Protein AF-A0AB36E248-F1 (afdb_monomer_lite)

Secondary structure (DSSP, 8-state):
-HHHHHHHHHHHHHHHHHHHHHHHHHHHHHHHHHHTGGGT--HHHHHHHHHHHHHHHHHHHHHHHHHHHHHHT-HHHHHHHH--STTHHHHHHHHHHHHHHHHHHHHHHHHHHHHHHH---TT--HHHHHHHHHHHTSHHHHHHHHHHHHHHHHHHHHHHHHHHHHHHHHH-HHHHHHHHHHHHHHHHHHHT-

Sequence (193 aa):
MLESELNRKTRKFTGKIFLLTILLGGVWSLIFNFLFLNGELSKEILIEIQRYSLIIMNVFFSFFYIFFIWSKFGFLNFFVKRLHYDNKIKFLFIYIFIVMFFSVLLYYIIYDIDVSYNTVKSGMTSSERMSNLVFSFTFPGIWYLSHSNLLFTWFITDALILAMLIIRYFFDKNYRERYKRELNNLEKEIENT

Foldseek 3Di:
DLVVVLVVVVVVVVVVLLVVLLVVLLVVLVVLCVPPVVPPDDLVVSVVVLVVVLVVLLVVLLVVVVVCCCVPQNLLSVQLSVQVDPCSPVVLVVLVVVLVVLLVVLVVVLVVLVCLSPDDDPPDDPVNSVVSNVCCSHSNNSSVNSSSSSVNSVSVSVSVSNVVLVVCCVPPPVSVVVSVVSNVVSVVVVVVD

Radius of gyration: 20.96 Å; chains: 1; bounding box: 52×35×59 Å

pLDDT: mean 75.77, std 12.35, range [42.59, 92.94]

Organism: NCBI:txid505341

Structure (mmCIF, N/CA/C/O backbone):
data_AF-A0AB36E248-F1
#
_entry.id   AF-A0AB36E248-F1
#
loop_
_atom_site.group_PDB
_atom_site.id
_atom_site.type_symbol
_atom_site.label_atom_id
_atom_site.label_alt_id
_atom_site.label_comp_id
_atom_site.label_asym_id
_atom_site.label_entity_id
_atom_site.label_seq_id
_atom_site.pdbx_PDB_ins_code
_atom_site.Cartn_x
_atom_site.Cartn_y
_atom_site.Cartn_z
_atom_site.occupancy
_atom_site.B_iso_or_equiv
_atom_site.auth_seq_id
_atom_site.auth_comp_id
_atom_site.auth_asym_id
_atom_site.auth_atom_id
_atom_site.pdbx_PDB_model_num
ATOM 1 N N . MET A 1 1 ? 0.835 -4.266 29.194 1.00 52.66 1 MET A N 1
ATOM 2 C CA . MET A 1 1 ? 0.838 -5.627 28.605 1.00 52.66 1 MET A CA 1
ATOM 3 C C . MET A 1 1 ? -0.179 -5.734 27.460 1.00 52.66 1 MET A C 1
ATOM 5 O O . MET A 1 1 ? 0.224 -6.072 26.353 1.00 52.66 1 MET A O 1
ATOM 9 N N . LEU A 1 2 ? -1.428 -5.290 27.661 1.00 51.22 2 LEU A N 1
ATOM 10 C CA . LEU A 1 2 ? -2.477 -5.142 26.628 1.00 51.22 2 LEU A CA 1
ATOM 11 C C . LEU A 1 2 ? -2.016 -4.422 25.346 1.00 51.22 2 LEU A C 1
ATOM 13 O O . LEU A 1 2 ? -2.063 -4.964 24.241 1.00 51.22 2 LEU A O 1
ATOM 17 N N . GLU A 1 3 ? -1.473 -3.217 25.509 1.00 55.81 3 GLU A N 1
ATOM 18 C CA . GLU A 1 3 ? -1.014 -2.383 24.397 1.00 55.81 3 GLU A CA 1
ATOM 19 C C . GLU A 1 3 ? 0.139 -3.041 23.612 1.00 55.81 3 GLU A C 1
ATOM 21 O O . GLU A 1 3 ? 0.224 -2.928 22.390 1.00 55.81 3 GLU A O 1
ATOM 26 N N . SER A 1 4 ? 1.000 -3.814 24.290 1.00 58.91 4 SER A N 1
ATOM 27 C CA . SER A 1 4 ? 2.136 -4.486 23.647 1.00 58.91 4 SER A CA 1
ATOM 28 C C . SER A 1 4 ? 1.725 -5.634 22.724 1.00 58.91 4 SER A C 1
ATOM 30 O O . SER A 1 4 ? 2.372 -5.848 21.696 1.00 58.91 4 SER A O 1
ATOM 32 N N . GLU A 1 5 ? 0.643 -6.354 23.025 1.00 63.69 5 GLU A N 1
ATOM 33 C CA . GLU A 1 5 ? 0.233 -7.500 22.214 1.00 63.69 5 GLU A CA 1
ATOM 34 C C . GLU A 1 5 ? -0.561 -7.092 20.967 1.00 63.69 5 GLU A C 1
ATOM 36 O O . GLU A 1 5 ? -0.319 -7.618 19.872 1.00 63.69 5 GLU A O 1
ATOM 41 N N . LEU A 1 6 ? -1.437 -6.095 21.101 1.00 62.53 6 LEU A N 1
ATOM 42 C CA . LEU A 1 6 ? -2.092 -5.435 19.971 1.00 62.53 6 LEU A CA 1
ATOM 43 C C . LEU A 1 6 ? -1.058 -4.788 19.044 1.00 62.53 6 LEU A C 1
ATOM 45 O O . LEU A 1 6 ? -1.065 -5.060 17.842 1.00 62.53 6 LEU A O 1
ATOM 49 N N . ASN A 1 7 ? -0.087 -4.053 19.597 1.00 64.50 7 ASN A N 1
ATOM 50 C CA . ASN A 1 7 ? 1.013 -3.485 18.814 1.00 64.50 7 ASN A CA 1
ATOM 51 C C . ASN A 1 7 ? 1.836 -4.565 18.099 1.00 64.50 7 ASN A C 1
ATOM 53 O O . ASN A 1 7 ? 2.210 -4.390 16.937 1.00 64.50 7 ASN A O 1
ATOM 57 N N . ARG A 1 8 ? 2.073 -5.719 18.737 1.00 69.25 8 ARG A N 1
ATOM 58 C CA . ARG A 1 8 ? 2.751 -6.867 18.114 1.00 69.25 8 ARG A CA 1
ATOM 59 C C . ARG A 1 8 ? 1.949 -7.444 16.943 1.00 69.25 8 ARG A C 1
ATOM 61 O O . ARG A 1 8 ? 2.536 -7.728 15.897 1.00 69.25 8 ARG A O 1
ATOM 68 N N .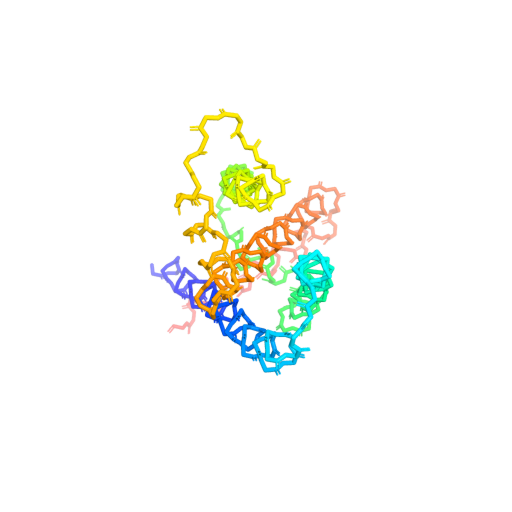 LYS A 1 9 ? 0.630 -7.621 17.086 1.00 67.88 9 LYS A N 1
ATOM 69 C CA . LYS A 1 9 ? -0.251 -8.131 16.015 1.00 67.88 9 LYS A CA 1
ATOM 70 C C . LYS A 1 9 ? -0.337 -7.145 14.843 1.00 67.88 9 LYS A C 1
ATOM 72 O O . LYS A 1 9 ? -0.177 -7.566 13.697 1.00 67.88 9 LYS A O 1
ATOM 77 N N . THR A 1 10 ? -0.479 -5.850 15.124 1.00 66.25 10 THR A N 1
ATOM 78 C CA . THR A 1 10 ? -0.477 -4.786 14.108 1.00 66.25 10 THR A CA 1
ATOM 79 C C . THR A 1 10 ? 0.859 -4.728 13.372 1.00 66.25 10 THR A C 1
ATOM 81 O O . THR A 1 10 ? 0.876 -4.750 12.145 1.00 66.25 10 THR A O 1
ATOM 84 N N . ARG A 1 11 ? 1.991 -4.788 14.087 1.00 68.88 11 ARG A N 1
ATOM 85 C CA . ARG A 1 11 ? 3.330 -4.823 13.475 1.00 68.88 11 ARG A CA 1
ATOM 86 C C . ARG A 1 11 ? 3.521 -6.038 12.564 1.00 68.88 11 ARG A C 1
ATOM 88 O O . ARG A 1 11 ? 4.044 -5.890 11.463 1.00 68.88 11 ARG A O 1
ATOM 95 N N . LYS A 1 12 ? 3.068 -7.229 12.981 1.00 76.44 12 LYS A N 1
ATOM 96 C CA . LYS A 1 12 ? 3.104 -8.440 12.137 1.00 76.44 12 LYS A CA 1
ATOM 97 C C . LYS A 1 12 ? 2.264 -8.280 10.868 1.00 76.44 12 LYS A C 1
ATOM 99 O O . LYS A 1 12 ? 2.693 -8.727 9.810 1.00 76.44 12 LYS A O 1
ATOM 104 N N . PHE A 1 13 ? 1.086 -7.664 10.960 1.00 76.38 13 PHE A N 1
ATOM 105 C CA . PHE A 1 13 ? 0.240 -7.391 9.796 1.00 76.38 13 PHE A CA 1
ATOM 106 C C . PHE A 1 13 ? 0.916 -6.420 8.819 1.00 76.38 13 PHE A C 1
ATOM 108 O O . PHE A 1 13 ? 1.090 -6.758 7.652 1.00 76.38 13 PHE A O 1
ATOM 115 N N . THR A 1 14 ? 1.381 -5.271 9.314 1.00 76.94 14 THR A N 1
ATOM 116 C CA . THR A 1 14 ? 2.126 -4.266 8.540 1.00 76.94 14 THR A CA 1
ATOM 117 C C . THR A 1 14 ? 3.350 -4.882 7.854 1.00 76.94 14 THR A C 1
ATOM 119 O O . THR A 1 14 ? 3.553 -4.681 6.661 1.00 76.94 14 THR A O 1
ATOM 122 N N . GLY A 1 15 ? 4.118 -5.710 8.571 1.00 80.12 15 GLY A N 1
ATOM 123 C CA . GLY A 1 15 ? 5.274 -6.414 8.012 1.00 80.12 15 GLY A CA 1
ATOM 124 C C . GLY A 1 15 ? 4.913 -7.402 6.899 1.00 80.12 15 GLY A C 1
ATOM 125 O O . GLY A 1 15 ? 5.628 -7.485 5.907 1.00 80.12 15 GLY A O 1
ATOM 126 N N . LYS A 1 16 ? 3.784 -8.115 7.010 1.00 86.44 16 LYS A N 1
ATOM 127 C CA . LYS A 1 16 ? 3.308 -9.014 5.943 1.00 86.44 16 LYS A CA 1
ATOM 128 C C . LYS A 1 16 ? 2.934 -8.255 4.672 1.00 86.44 16 LYS A C 1
ATOM 130 O O . LYS A 1 16 ? 3.266 -8.721 3.588 1.00 86.44 16 LYS A O 1
ATOM 135 N N . ILE A 1 17 ? 2.264 -7.108 4.796 1.00 83.31 17 ILE A N 1
ATOM 136 C CA . ILE A 1 17 ? 1.908 -6.286 3.631 1.00 83.31 17 ILE A CA 1
ATOM 137 C C . ILE A 1 17 ? 3.160 -5.677 2.994 1.00 83.31 17 ILE A C 1
ATOM 139 O O . ILE A 1 17 ? 3.297 -5.716 1.777 1.00 83.31 17 ILE A O 1
ATOM 143 N N . PHE A 1 18 ? 4.116 -5.210 3.798 1.00 85.81 18 PHE A N 1
ATOM 144 C CA . PHE A 1 18 ? 5.408 -4.739 3.296 1.00 85.81 18 PHE A CA 1
ATOM 145 C C . PHE A 1 18 ? 6.179 -5.830 2.531 1.00 85.81 18 PHE A C 1
ATOM 147 O O . PHE A 1 18 ? 6.670 -5.601 1.430 1.00 85.81 18 PHE A O 1
ATOM 154 N N . LEU A 1 19 ? 6.239 -7.052 3.067 1.00 89.44 19 LEU A N 1
ATOM 155 C CA . LEU A 1 19 ? 6.843 -8.185 2.356 1.00 89.44 19 LEU A CA 1
ATOM 156 C C . LEU A 1 19 ? 6.092 -8.518 1.060 1.00 89.44 19 LEU A C 1
ATOM 158 O O . LEU A 1 19 ? 6.717 -8.865 0.061 1.00 89.44 19 LEU A O 1
ATOM 162 N N . LEU A 1 20 ? 4.764 -8.386 1.052 1.00 89.56 20 LEU A N 1
ATOM 163 C CA . LEU A 1 20 ? 3.961 -8.599 -0.148 1.00 89.56 20 LEU A CA 1
ATOM 164 C C . LEU A 1 20 ? 4.311 -7.591 -1.252 1.00 89.56 20 LEU A C 1
ATOM 166 O O . LEU A 1 20 ? 4.438 -8.000 -2.403 1.00 89.56 20 LEU A O 1
ATOM 170 N N . THR A 1 21 ? 4.515 -6.307 -0.933 1.00 90.69 21 THR A N 1
ATOM 171 C CA . THR A 1 21 ? 4.912 -5.318 -1.952 1.00 90.69 21 THR A CA 1
ATOM 172 C C . THR A 1 21 ? 6.305 -5.606 -2.512 1.00 90.69 21 THR A C 1
ATOM 174 O O . THR A 1 21 ? 6.518 -5.441 -3.711 1.00 90.69 21 THR A O 1
ATOM 177 N N . ILE A 1 22 ? 7.244 -6.081 -1.683 1.00 89.06 22 ILE A N 1
ATOM 178 C CA . ILE A 1 22 ? 8.572 -6.540 -2.132 1.00 89.06 22 ILE A CA 1
ATOM 179 C C . ILE A 1 22 ? 8.441 -7.698 -3.127 1.00 89.06 22 ILE A C 1
ATOM 181 O O . ILE A 1 22 ? 9.041 -7.660 -4.203 1.00 89.06 22 ILE A O 1
ATOM 185 N N . LEU A 1 23 ? 7.654 -8.719 -2.772 1.00 92.75 23 LEU A N 1
ATOM 186 C CA . LEU A 1 23 ? 7.478 -9.922 -3.585 1.00 92.75 23 LEU A CA 1
ATOM 187 C C . LEU A 1 23 ? 6.784 -9.616 -4.913 1.00 92.75 23 LEU A C 1
ATOM 189 O O . LEU A 1 23 ? 7.261 -10.046 -5.958 1.00 92.75 23 LEU A O 1
ATOM 193 N N . LEU A 1 24 ? 5.694 -8.845 -4.888 1.00 92.12 24 LEU A N 1
ATOM 194 C CA . LEU A 1 24 ? 4.960 -8.469 -6.099 1.00 92.12 24 LEU A CA 1
ATOM 195 C C . LEU A 1 24 ? 5.806 -7.601 -7.034 1.00 92.12 24 LEU A C 1
ATOM 197 O O . LEU A 1 24 ? 5.775 -7.815 -8.244 1.00 92.12 24 LEU A O 1
ATOM 201 N N . GLY A 1 25 ? 6.612 -6.683 -6.489 1.00 89.50 25 GLY A N 1
ATOM 202 C CA . GLY A 1 25 ? 7.596 -5.948 -7.284 1.00 89.50 25 GLY A CA 1
ATOM 203 C C . GLY A 1 25 ? 8.627 -6.877 -7.932 1.00 89.50 25 GLY A C 1
ATOM 204 O O . GLY A 1 25 ? 9.015 -6.666 -9.079 1.00 89.50 25 GLY A O 1
ATOM 205 N N . GLY A 1 26 ? 9.046 -7.936 -7.227 1.00 89.12 26 GLY A N 1
ATOM 206 C CA . GLY A 1 26 ? 9.993 -8.942 -7.731 1.00 89.12 26 GLY A CA 1
ATOM 207 C C . GLY A 1 26 ? 9.415 -9.756 -8.876 1.00 89.12 26 GLY A C 1
ATOM 208 O O . GLY A 1 26 ? 10.031 -9.865 -9.933 1.00 89.12 26 GLY A O 1
ATOM 209 N N . VAL A 1 27 ? 8.202 -10.269 -8.680 1.00 92.94 27 VAL A N 1
ATOM 210 C CA . VAL A 1 27 ? 7.463 -11.019 -9.700 1.00 92.94 27 VAL A CA 1
ATOM 211 C C . VAL A 1 27 ? 7.248 -10.162 -10.943 1.00 92.94 27 VAL A C 1
ATOM 213 O O . VAL A 1 27 ? 7.522 -10.628 -12.046 1.00 92.94 27 VAL A O 1
ATOM 216 N N . TRP A 1 28 ? 6.825 -8.904 -10.785 1.00 92.44 28 TRP A N 1
ATOM 217 C CA . TRP A 1 28 ? 6.659 -8.018 -11.934 1.00 92.44 28 TRP A CA 1
ATOM 218 C C . TRP A 1 28 ? 7.980 -7.754 -12.657 1.00 92.44 28 TRP A C 1
ATOM 220 O O . TRP A 1 28 ? 8.017 -7.827 -13.879 1.00 92.44 28 TRP A O 1
ATOM 230 N N . SER A 1 29 ? 9.077 -7.529 -11.931 1.00 88.94 29 SER A N 1
ATOM 231 C CA . SER A 1 29 ? 10.391 -7.335 -12.551 1.00 88.94 29 SER A CA 1
ATOM 232 C C . SER A 1 29 ? 10.852 -8.553 -13.362 1.00 88.94 29 SER A C 1
ATOM 234 O O . SER A 1 29 ? 11.376 -8.397 -14.465 1.00 88.94 29 SER A O 1
ATOM 236 N N . LEU A 1 30 ? 10.589 -9.776 -12.879 1.00 90.00 30 LEU A N 1
ATOM 237 C CA . LEU A 1 30 ? 10.858 -11.005 -13.637 1.00 90.00 30 LEU A CA 1
ATOM 238 C C . LEU A 1 30 ? 10.024 -11.072 -14.920 1.00 90.00 30 LEU A C 1
ATOM 240 O O . LEU A 1 30 ? 10.571 -11.327 -15.992 1.00 90.00 30 LEU A O 1
ATOM 244 N N . ILE A 1 31 ? 8.714 -10.824 -14.811 1.00 89.69 31 ILE A N 1
ATOM 245 C CA . ILE A 1 31 ? 7.785 -10.841 -15.949 1.00 89.69 31 ILE A CA 1
ATOM 246 C C . ILE A 1 31 ? 8.196 -9.791 -16.980 1.00 89.69 31 ILE A C 1
ATOM 248 O O . ILE A 1 31 ? 8.288 -10.099 -18.166 1.00 89.69 31 ILE A O 1
ATOM 252 N N . PHE A 1 32 ? 8.481 -8.568 -16.532 1.00 87.50 32 PHE A N 1
ATOM 253 C CA . PHE A 1 32 ? 8.842 -7.465 -17.408 1.00 87.50 32 PHE A CA 1
ATOM 254 C C . PHE A 1 32 ? 10.141 -7.751 -18.162 1.00 87.50 32 PHE A C 1
ATOM 256 O O . PHE A 1 32 ? 10.233 -7.528 -19.369 1.00 87.50 32 PHE A O 1
ATOM 263 N N . ASN A 1 33 ? 11.139 -8.286 -17.456 1.00 85.56 33 ASN A N 1
ATOM 264 C CA . ASN A 1 33 ? 12.415 -8.636 -18.059 1.00 85.56 33 ASN A CA 1
ATOM 265 C C . ASN A 1 33 ? 12.263 -9.755 -19.101 1.00 85.56 33 ASN A C 1
ATOM 267 O O . ASN A 1 33 ? 12.742 -9.633 -20.226 1.00 85.56 33 ASN A O 1
ATOM 271 N N . PHE A 1 34 ? 11.521 -10.811 -18.759 1.00 86.44 34 PHE A N 1
ATOM 272 C CA . PHE A 1 34 ? 11.312 -11.944 -19.656 1.00 86.44 34 PHE A CA 1
ATOM 273 C C . PHE A 1 34 ? 10.500 -11.580 -20.907 1.00 86.44 34 PHE A C 1
ATOM 275 O O . PHE A 1 34 ? 10.859 -12.005 -22.001 1.00 86.44 34 PHE A O 1
ATOM 282 N N . LEU A 1 35 ? 9.419 -10.808 -20.753 1.00 86.50 35 LEU A N 1
ATOM 283 C CA . LEU A 1 35 ? 8.479 -10.530 -21.843 1.00 86.50 35 LEU A CA 1
ATOM 284 C C . LEU A 1 35 ? 8.852 -9.319 -22.699 1.00 86.50 35 LEU A C 1
ATOM 286 O O . LEU A 1 35 ? 8.512 -9.306 -23.879 1.00 86.50 35 LEU A O 1
ATOM 290 N N . PHE A 1 36 ? 9.499 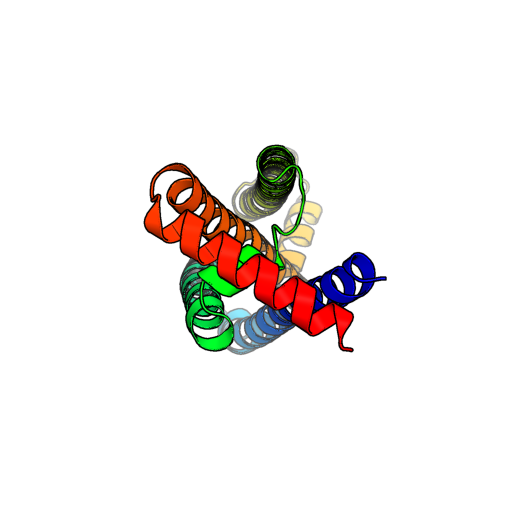-8.300 -22.126 1.00 83.75 36 PHE A N 1
ATOM 291 C CA . PHE A 1 36 ? 9.675 -7.015 -22.810 1.00 83.75 36 PHE A CA 1
ATOM 292 C C . PHE A 1 36 ? 11.140 -6.647 -23.039 1.00 83.75 36 PHE A C 1
ATOM 294 O O . PHE A 1 36 ? 11.486 -6.251 -24.150 1.00 83.75 36 PHE A O 1
ATOM 301 N N . LEU A 1 37 ? 12.018 -6.810 -22.041 1.00 78.25 37 LEU A N 1
ATOM 302 C CA . LEU A 1 37 ? 13.436 -6.448 -22.204 1.00 78.25 37 LEU A CA 1
ATOM 303 C C . LEU A 1 37 ? 14.172 -7.364 -23.187 1.00 78.25 37 LEU A C 1
ATOM 305 O O . LEU A 1 37 ? 14.960 -6.880 -23.994 1.00 78.25 37 LEU A O 1
ATOM 309 N N . ASN A 1 38 ? 13.873 -8.663 -23.174 1.00 78.69 38 ASN A N 1
ATOM 310 C CA . ASN A 1 38 ? 14.468 -9.621 -24.111 1.00 78.69 38 ASN A CA 1
ATOM 311 C C . ASN A 1 38 ? 13.832 -9.594 -25.516 1.00 78.69 38 ASN A C 1
ATOM 313 O O . ASN A 1 38 ? 14.277 -10.325 -26.394 1.00 78.69 38 ASN A O 1
ATOM 317 N N . GLY A 1 39 ? 12.782 -8.792 -25.729 1.00 70.62 39 GLY A N 1
ATOM 318 C CA . GLY A 1 39 ? 11.994 -8.767 -26.966 1.00 70.62 39 GLY A CA 1
ATOM 319 C C . GLY A 1 39 ? 12.433 -7.735 -28.010 1.00 70.62 39 GLY A C 1
ATOM 320 O O . GLY A 1 39 ? 11.658 -7.464 -28.919 1.00 70.62 39 GLY A O 1
ATOM 321 N N . GLU A 1 40 ? 13.612 -7.117 -27.858 1.00 71.44 40 GLU A N 1
ATOM 322 C CA . GLU A 1 40 ? 14.146 -6.060 -28.749 1.00 71.44 40 GLU A CA 1
ATOM 323 C C . GLU A 1 40 ? 13.186 -4.872 -28.987 1.00 71.44 40 GLU A C 1
ATOM 325 O O . GLU A 1 40 ? 13.256 -4.173 -30.000 1.00 71.44 40 GLU A O 1
ATOM 330 N N . LEU A 1 41 ? 12.277 -4.611 -28.043 1.00 79.12 41 LEU A N 1
ATOM 331 C CA . LEU A 1 41 ? 11.338 -3.497 -28.138 1.00 79.12 41 LEU A CA 1
ATOM 332 C C . LEU A 1 41 ? 12.063 -2.152 -28.068 1.00 79.12 41 LEU A C 1
ATOM 334 O O . LEU A 1 41 ? 13.041 -1.974 -27.334 1.00 79.12 41 LEU A O 1
ATOM 338 N N . SER A 1 42 ? 11.532 -1.167 -28.796 1.00 79.06 42 SER A N 1
ATOM 339 C CA . SER A 1 42 ? 12.043 0.194 -28.700 1.00 79.06 42 SER A CA 1
ATOM 340 C C . SER A 1 42 ? 11.822 0.742 -27.290 1.00 79.06 42 SER A C 1
ATOM 342 O O . SER A 1 42 ? 10.850 0.442 -26.592 1.00 79.06 42 SER A O 1
ATOM 344 N N . LYS A 1 43 ? 12.753 1.585 -26.860 1.00 71.12 43 LYS A N 1
ATOM 345 C CA . LYS A 1 43 ? 12.776 2.114 -25.500 1.00 71.12 43 LYS A CA 1
ATOM 346 C C . LYS A 1 43 ? 11.532 2.933 -25.143 1.00 71.12 43 LYS A C 1
ATOM 348 O O . LYS A 1 43 ? 11.076 2.868 -24.009 1.00 71.12 43 LYS A O 1
ATOM 353 N N . GLU A 1 44 ? 10.995 3.6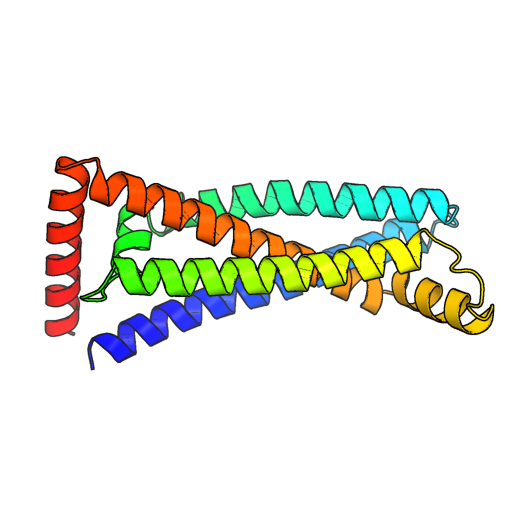98 -26.087 1.00 72.69 44 GLU A N 1
ATOM 354 C CA . GLU A 1 44 ? 9.782 4.502 -25.878 1.00 72.69 44 GLU A CA 1
ATOM 355 C C . GLU A 1 44 ? 8.590 3.604 -25.528 1.00 72.69 44 GLU A C 1
ATOM 357 O O . GLU A 1 44 ? 7.886 3.857 -24.552 1.00 72.69 44 GLU A O 1
ATOM 362 N N . ILE A 1 45 ? 8.457 2.478 -26.232 1.00 78.88 45 ILE A N 1
ATOM 363 C CA . ILE A 1 45 ? 7.420 1.477 -25.975 1.00 78.88 45 ILE A CA 1
ATOM 364 C C . ILE A 1 45 ? 7.621 0.829 -24.596 1.00 78.88 45 ILE A C 1
ATOM 366 O O . ILE A 1 45 ? 6.661 0.652 -23.849 1.00 78.88 45 ILE A O 1
ATOM 370 N N . LEU A 1 46 ? 8.864 0.517 -24.208 1.00 80.06 46 LEU A N 1
ATOM 371 C CA . LEU A 1 46 ? 9.163 -0.043 -22.882 1.00 80.06 46 LEU A CA 1
ATOM 372 C C . LEU A 1 46 ? 8.783 0.908 -21.737 1.00 80.06 46 LEU A C 1
ATOM 374 O O . LEU A 1 46 ? 8.271 0.452 -20.712 1.00 80.06 46 LEU A O 1
ATOM 378 N N . ILE A 1 47 ? 9.005 2.216 -21.907 1.00 75.94 47 ILE A N 1
ATOM 379 C CA . ILE A 1 47 ? 8.598 3.236 -20.928 1.00 75.94 47 ILE A CA 1
ATOM 380 C C . ILE A 1 47 ? 7.075 3.244 -20.780 1.00 75.94 47 ILE A C 1
ATOM 382 O O . ILE A 1 47 ? 6.569 3.212 -19.658 1.00 75.94 47 ILE A O 1
ATOM 386 N N . GLU A 1 48 ? 6.337 3.250 -21.891 1.00 78.19 48 GLU A N 1
ATOM 387 C CA . GLU A 1 48 ? 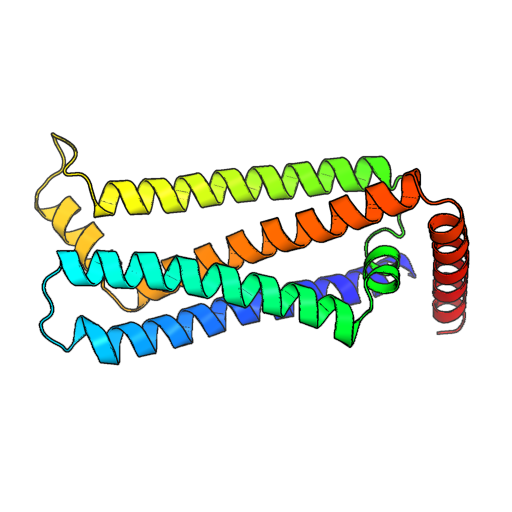4.873 3.248 -21.857 1.00 78.19 48 GLU A CA 1
ATOM 388 C C . GLU A 1 48 ? 4.317 1.983 -21.202 1.00 78.19 48 GLU A C 1
ATOM 390 O O . GLU A 1 48 ? 3.482 2.079 -20.301 1.00 78.19 48 GLU A O 1
ATOM 395 N N . ILE A 1 49 ? 4.824 0.804 -21.580 1.00 84.06 49 ILE A N 1
ATOM 396 C CA . ILE A 1 49 ? 4.417 -0.470 -20.974 1.00 84.06 49 ILE A CA 1
ATOM 397 C C . ILE A 1 49 ? 4.664 -0.440 -19.465 1.00 84.06 49 ILE A C 1
ATOM 399 O O . ILE A 1 49 ? 3.772 -0.809 -18.700 1.00 84.06 49 ILE A O 1
ATOM 403 N N . GLN A 1 50 ? 5.837 0.026 -19.021 1.00 82.12 50 GLN A N 1
ATOM 404 C CA . GLN A 1 50 ? 6.153 0.115 -17.594 1.00 82.12 50 GLN A CA 1
ATOM 405 C C . GLN A 1 50 ? 5.255 1.128 -16.873 1.00 82.12 50 GLN A C 1
ATOM 407 O O . GLN A 1 50 ? 4.822 0.888 -15.751 1.00 82.12 50 GLN A O 1
ATOM 412 N N . ARG A 1 51 ? 4.920 2.256 -17.501 1.00 80.50 51 ARG A N 1
ATOM 413 C CA . ARG A 1 51 ? 4.032 3.256 -16.900 1.00 80.50 51 ARG A CA 1
ATOM 414 C C . ARG A 1 51 ? 2.609 2.725 -16.741 1.00 80.50 51 ARG A C 1
ATOM 416 O O . ARG A 1 51 ? 2.025 2.834 -15.662 1.00 80.50 51 ARG A O 1
ATOM 423 N N . TYR A 1 52 ? 2.044 2.141 -17.794 1.00 82.06 52 TYR A N 1
ATOM 424 C CA . TYR A 1 52 ? 0.686 1.606 -17.751 1.00 82.06 52 TYR A CA 1
ATOM 425 C C . TYR A 1 52 ? 0.577 0.383 -16.842 1.00 82.06 52 TYR A C 1
ATOM 427 O O . TYR A 1 52 ? -0.405 0.264 -16.107 1.00 82.06 52 TYR A O 1
ATOM 435 N N . SER A 1 53 ? 1.591 -0.485 -16.814 1.00 85.75 53 SER A N 1
ATOM 436 C CA . SER A 1 53 ? 1.610 -1.627 -15.900 1.00 85.75 53 SER A CA 1
ATOM 437 C C . SER A 1 53 ? 1.605 -1.188 -14.438 1.00 85.75 53 SER A C 1
ATOM 439 O O . SER A 1 53 ? 0.825 -1.718 -13.651 1.00 85.75 53 SER A O 1
ATOM 441 N N . LEU A 1 54 ? 2.385 -0.165 -14.083 1.00 85.19 54 LEU A N 1
ATOM 442 C CA . LEU A 1 54 ? 2.416 0.405 -12.738 1.00 85.19 54 LEU A CA 1
ATOM 443 C C . LEU A 1 54 ? 1.056 0.985 -12.323 1.00 85.19 54 LEU A C 1
ATOM 445 O O . LEU A 1 54 ? 0.625 0.775 -11.187 1.00 85.19 54 LEU A O 1
ATOM 449 N N . ILE A 1 55 ? 0.348 1.661 -13.234 1.00 82.44 55 ILE A N 1
ATOM 450 C CA . ILE A 1 55 ? -1.018 2.154 -12.986 1.00 82.44 55 ILE A CA 1
ATOM 451 C C . ILE A 1 55 ? -1.970 0.981 -12.729 1.00 82.44 55 ILE A C 1
ATOM 453 O O . ILE A 1 55 ? -2.702 0.976 -11.739 1.00 82.44 55 ILE A O 1
ATOM 457 N N . ILE A 1 56 ? -1.944 -0.030 -13.597 1.00 86.69 56 ILE A N 1
ATOM 458 C CA . ILE A 1 56 ? -2.805 -1.211 -13.492 1.00 86.69 56 ILE A CA 1
ATOM 459 C C . ILE A 1 56 ? -2.534 -1.968 -12.183 1.00 86.69 56 ILE A C 1
ATOM 461 O O . ILE A 1 56 ? -3.471 -2.314 -11.459 1.00 86.69 56 ILE A O 1
ATOM 465 N N . MET A 1 57 ? -1.260 -2.167 -11.834 1.00 89.00 57 MET A N 1
ATOM 466 C CA . MET A 1 57 ? -0.843 -2.778 -10.572 1.00 89.00 57 MET A CA 1
ATOM 467 C C . MET A 1 57 ? -1.365 -1.996 -9.370 1.00 89.00 57 MET A C 1
ATOM 469 O O . MET A 1 57 ? -1.869 -2.613 -8.435 1.00 89.00 57 MET A O 1
ATOM 473 N N . ASN A 1 58 ? -1.311 -0.663 -9.399 1.00 88.94 58 ASN A N 1
ATOM 474 C CA . ASN A 1 58 ? -1.840 0.161 -8.314 1.00 88.94 58 ASN A CA 1
ATOM 475 C C . ASN A 1 58 ? -3.344 -0.036 -8.135 1.00 88.94 58 ASN A C 1
ATOM 477 O O . ASN A 1 58 ? -3.813 -0.252 -7.016 1.00 88.94 58 ASN A O 1
ATOM 481 N N . VAL A 1 59 ? -4.106 -0.004 -9.229 1.00 88.12 59 VAL A N 1
ATOM 482 C CA . VAL A 1 59 ? -5.562 -0.181 -9.186 1.00 88.12 59 VAL A CA 1
ATOM 483 C C . VAL A 1 59 ? -5.912 -1.560 -8.625 1.00 88.12 59 VAL A C 1
ATOM 485 O O . VAL A 1 59 ? -6.668 -1.658 -7.656 1.00 88.12 59 VAL A O 1
ATOM 488 N N . PHE A 1 60 ? -5.313 -2.627 -9.162 1.00 91.62 60 PHE A N 1
ATOM 489 C CA . PHE A 1 60 ? -5.565 -3.982 -8.673 1.00 91.62 60 PHE A CA 1
ATOM 490 C C . PHE A 1 60 ? -5.120 -4.181 -7.227 1.00 91.62 60 PHE A C 1
ATOM 492 O O . PHE A 1 60 ? -5.852 -4.789 -6.446 1.00 91.62 60 PHE A O 1
ATOM 499 N N . PHE A 1 61 ? -3.963 -3.643 -6.842 1.00 92.00 61 PHE A N 1
ATOM 500 C CA . PHE A 1 61 ? -3.470 -3.746 -5.474 1.00 92.00 61 PHE A CA 1
ATOM 501 C C . PHE A 1 61 ? -4.377 -3.003 -4.486 1.00 92.00 61 PHE A C 1
ATOM 503 O O . PHE A 1 61 ? -4.651 -3.520 -3.404 1.00 92.00 61 PHE A O 1
ATOM 510 N N . SER A 1 62 ? -4.915 -1.844 -4.876 1.00 90.81 62 SER A N 1
ATOM 511 C CA . SER A 1 62 ? -5.886 -1.087 -4.075 1.00 90.81 62 SER A CA 1
ATOM 512 C C . SER A 1 62 ? -7.150 -1.909 -3.826 1.00 90.81 62 SER A C 1
ATOM 514 O O . SER A 1 62 ? -7.554 -2.096 -2.677 1.00 90.81 62 SER A O 1
ATOM 516 N N . PHE A 1 63 ? -7.743 -2.475 -4.885 1.00 91.00 63 PHE A N 1
ATOM 517 C CA . PHE A 1 63 ? -8.921 -3.337 -4.759 1.00 91.00 63 PHE A CA 1
ATOM 518 C C . PHE A 1 63 ? -8.637 -4.586 -3.929 1.00 91.00 63 PHE A C 1
ATOM 520 O O . PHE A 1 63 ? -9.423 -4.921 -3.042 1.00 91.00 63 PHE A O 1
ATOM 527 N N . PHE A 1 64 ? -7.503 -5.246 -4.171 1.00 91.12 64 PHE A N 1
ATOM 528 C CA . PHE A 1 64 ? -7.075 -6.407 -3.400 1.00 91.12 64 PHE A CA 1
ATOM 529 C C . PHE A 1 64 ? -6.946 -6.069 -1.914 1.00 91.12 64 PHE A C 1
ATOM 531 O O . PHE A 1 64 ? -7.467 -6.799 -1.075 1.00 91.12 64 PHE A O 1
ATOM 538 N N . TYR A 1 65 ? -6.301 -4.952 -1.576 1.00 89.56 65 TYR A N 1
ATOM 539 C CA . TYR A 1 65 ? -6.101 -4.541 -0.190 1.00 89.56 65 TYR A CA 1
ATOM 540 C C . TYR A 1 65 ? -7.424 -4.206 0.509 1.00 89.56 65 TYR A C 1
ATOM 542 O O . TYR A 1 65 ? -7.673 -4.680 1.621 1.00 89.56 65 TYR A O 1
ATOM 550 N N . ILE A 1 66 ? -8.312 -3.463 -0.162 1.00 88.94 66 ILE A N 1
ATOM 551 C CA . ILE A 1 66 ? -9.659 -3.150 0.338 1.00 88.94 66 ILE A CA 1
ATOM 552 C C . ILE A 1 66 ? -10.450 -4.441 0.577 1.00 88.94 66 ILE A C 1
ATOM 554 O O . ILE A 1 66 ? -11.005 -4.638 1.662 1.00 88.94 66 ILE A O 1
ATOM 558 N N . PHE A 1 67 ? -10.477 -5.340 -0.410 1.00 89.75 67 PHE A N 1
ATOM 559 C CA . PHE A 1 67 ? -11.185 -6.614 -0.314 1.00 89.75 67 PHE A CA 1
ATOM 560 C C . PHE A 1 67 ? -10.607 -7.501 0.790 1.00 89.75 67 PHE A C 1
ATOM 562 O O . PHE A 1 67 ? -11.356 -8.102 1.558 1.00 89.75 67 PHE A O 1
ATOM 569 N N . PHE A 1 68 ? -9.282 -7.546 0.923 1.00 86.25 68 PHE A N 1
ATOM 570 C CA . PHE A 1 68 ? -8.608 -8.297 1.973 1.00 86.25 68 PHE A CA 1
ATOM 571 C C . PHE A 1 68 ? -9.008 -7.796 3.363 1.00 86.25 68 PHE A C 1
ATOM 573 O O . PHE A 1 68 ? -9.368 -8.602 4.224 1.00 86.25 68 PHE A O 1
ATOM 580 N N . ILE A 1 69 ? -8.999 -6.475 3.582 1.00 84.81 69 ILE A N 1
ATOM 581 C CA . ILE A 1 69 ? -9.450 -5.878 4.845 1.00 84.81 69 ILE A CA 1
ATOM 582 C C . ILE A 1 69 ? -10.906 -6.243 5.116 1.00 84.81 69 ILE A C 1
ATOM 584 O O . ILE A 1 69 ? -11.236 -6.688 6.219 1.00 84.81 69 ILE A O 1
ATOM 588 N N . TRP A 1 70 ? -11.769 -6.087 4.113 1.00 85.31 70 TRP A N 1
ATOM 589 C CA . TRP A 1 70 ? -13.188 -6.377 4.247 1.00 85.31 70 TRP A CA 1
ATOM 590 C C . TRP A 1 70 ? -13.454 -7.849 4.584 1.00 85.31 70 TRP A C 1
ATOM 592 O O . TRP A 1 70 ? -14.165 -8.127 5.545 1.00 85.31 70 TRP A O 1
ATOM 602 N N . SER A 1 71 ? -12.839 -8.777 3.848 1.00 82.69 71 SER A N 1
ATOM 603 C CA . SER A 1 71 ? -13.060 -10.220 3.975 1.00 82.69 71 SER A CA 1
ATOM 604 C C . SER A 1 71 ? -12.430 -10.821 5.235 1.00 82.69 71 SER A C 1
ATOM 606 O O . SER A 1 71 ? -13.051 -11.653 5.892 1.00 82.69 71 SER A O 1
ATOM 608 N N . LYS A 1 72 ? -11.196 -10.431 5.588 1.00 79.69 72 LYS A N 1
ATOM 609 C CA . LYS A 1 72 ? -10.459 -11.063 6.699 1.00 79.69 72 LYS A CA 1
ATOM 610 C C . LYS A 1 72 ? -10.709 -10.427 8.051 1.00 79.69 72 LYS A C 1
ATOM 612 O O . LYS A 1 72 ? -10.670 -11.128 9.058 1.00 79.69 72 LYS A O 1
ATOM 617 N N . PHE A 1 73 ? -10.906 -9.115 8.087 1.00 75.38 73 PHE A N 1
ATOM 618 C CA . PHE A 1 73 ? -11.073 -8.396 9.344 1.00 75.38 73 PHE A CA 1
ATOM 619 C C . PHE A 1 73 ? -12.476 -7.829 9.486 1.00 75.38 73 PHE A C 1
ATOM 621 O O . PHE A 1 73 ? -13.005 -7.830 10.590 1.00 75.38 73 PHE A O 1
ATOM 628 N N . GLY A 1 74 ? -13.082 -7.366 8.393 1.00 79.50 74 GLY A N 1
ATOM 629 C CA . GLY A 1 74 ? -14.228 -6.470 8.447 1.00 79.50 74 GLY A CA 1
ATOM 630 C C . GLY A 1 74 ? -13.776 -5.063 8.845 1.00 79.50 74 GLY A C 1
ATOM 631 O O . GLY A 1 74 ? -12.963 -4.880 9.753 1.00 79.50 74 GLY A O 1
ATOM 632 N N . PHE A 1 75 ? -14.301 -4.039 8.170 1.00 81.88 75 PHE A N 1
ATOM 633 C CA . PHE A 1 75 ? -13.821 -2.665 8.348 1.00 81.88 75 PHE A CA 1
ATOM 634 C C . PHE A 1 75 ? -13.935 -2.149 9.791 1.00 81.88 75 PHE A C 1
ATOM 636 O O . PHE A 1 75 ? -13.042 -1.444 10.251 1.00 81.88 75 PHE A O 1
ATOM 643 N N . LEU A 1 76 ? -14.990 -2.529 10.523 1.00 78.06 76 LEU A N 1
ATOM 644 C CA . LEU A 1 76 ? -15.175 -2.123 11.920 1.00 78.06 76 LEU A CA 1
ATOM 645 C C . LEU A 1 76 ? -14.106 -2.731 12.836 1.00 78.06 76 LEU A C 1
ATOM 647 O O . LEU A 1 76 ? -13.467 -2.009 13.588 1.00 78.06 76 LEU A O 1
ATOM 651 N N . ASN A 1 77 ? -13.851 -4.033 12.741 1.00 75.25 77 ASN A N 1
ATOM 652 C CA . ASN A 1 77 ? -12.826 -4.687 13.559 1.00 75.25 77 ASN A CA 1
ATOM 653 C C . ASN A 1 77 ? -11.416 -4.238 13.177 1.00 75.25 77 ASN A C 1
ATOM 655 O O . ASN A 1 77 ? -10.561 -4.080 14.047 1.00 75.25 77 ASN A O 1
ATOM 659 N N . PHE A 1 78 ? -11.175 -3.993 11.887 1.00 76.94 78 PHE A N 1
ATOM 660 C CA . PHE A 1 78 ? -9.945 -3.363 11.417 1.00 76.94 78 PHE A CA 1
ATOM 661 C C . PHE A 1 78 ? -9.744 -1.982 12.058 1.00 76.94 78 PHE A C 1
ATOM 663 O O . PHE A 1 78 ? -8.654 -1.672 12.538 1.00 76.94 78 PHE A O 1
ATOM 670 N N . PHE A 1 79 ? -10.812 -1.186 12.129 1.00 77.00 79 PHE A N 1
ATOM 671 C CA . PHE A 1 79 ? -10.816 0.128 12.761 1.00 77.00 79 PHE A CA 1
ATOM 672 C C . PHE A 1 79 ? -10.541 0.060 14.268 1.00 77.00 79 PHE A C 1
ATOM 674 O O . PHE A 1 79 ? -9.641 0.740 14.759 1.00 77.00 79 PHE A O 1
ATOM 681 N N . VAL A 1 80 ? -11.275 -0.787 14.998 1.00 74.81 80 VAL A N 1
ATOM 682 C CA . VAL A 1 80 ? -11.152 -0.943 16.459 1.00 74.81 80 VAL A CA 1
ATOM 683 C C . VAL A 1 80 ? -9.741 -1.390 16.841 1.00 74.81 80 VAL A C 1
ATOM 685 O O . VAL A 1 80 ? -9.121 -0.776 17.704 1.00 74.81 80 VAL A O 1
ATOM 688 N N . LYS A 1 81 ? -9.180 -2.383 16.137 1.00 73.31 81 LYS A N 1
ATOM 689 C CA . LYS A 1 81 ? -7.831 -2.907 16.415 1.00 73.31 81 LYS A CA 1
ATOM 690 C C . LYS A 1 81 ? -6.706 -1.908 16.135 1.00 73.31 81 LYS A C 1
ATOM 692 O O . LYS A 1 81 ? -5.631 -2.043 16.710 1.00 73.31 81 LYS A O 1
ATOM 697 N N . ARG A 1 82 ? -6.922 -0.926 15.253 1.00 72.44 82 ARG A N 1
ATOM 698 C CA . ARG A 1 82 ? -5.915 0.095 14.917 1.00 72.44 82 ARG A CA 1
ATOM 699 C C . ARG A 1 82 ? -6.029 1.383 15.726 1.00 72.44 82 ARG A C 1
ATOM 701 O O . ARG A 1 82 ? -5.023 2.058 15.906 1.00 72.44 82 ARG A O 1
ATOM 708 N N . LEU A 1 83 ? -7.221 1.734 16.202 1.00 70.12 83 LEU A N 1
ATOM 709 C CA . LEU A 1 83 ? -7.501 3.005 16.878 1.00 70.12 83 LEU A CA 1
ATOM 710 C C . LEU A 1 83 ? -7.993 2.804 18.316 1.00 70.12 83 LEU A C 1
ATOM 712 O O . LEU A 1 83 ? -8.940 3.455 18.743 1.00 70.12 83 LEU A O 1
ATOM 716 N N . HIS A 1 84 ? -7.334 1.928 19.077 1.00 65.44 84 HIS A N 1
ATOM 717 C CA . HIS A 1 84 ? -7.636 1.685 20.498 1.00 65.44 84 HIS A CA 1
ATOM 718 C C . HIS A 1 84 ? -7.272 2.880 21.413 1.00 65.44 84 HIS A C 1
ATOM 720 O O . HIS A 1 84 ? -7.640 2.918 22.580 1.00 65.44 84 HIS A O 1
ATOM 726 N N . TYR A 1 85 ? -6.558 3.889 20.914 1.00 60.41 85 TYR A N 1
ATOM 727 C CA . TYR A 1 85 ? -6.047 4.978 21.748 1.00 60.41 85 TYR A CA 1
ATOM 728 C C . TYR A 1 85 ? -7.146 5.880 22.337 1.00 60.41 85 TYR A C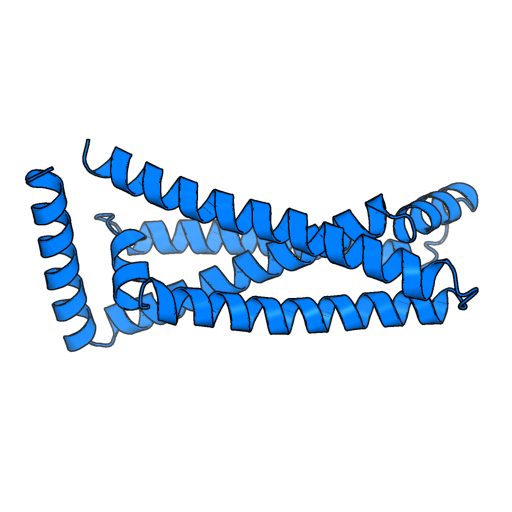 1
ATOM 730 O O . TYR A 1 85 ? -8.174 6.159 21.704 1.00 60.41 85 TYR A O 1
ATOM 738 N N . ASP A 1 86 ? -6.881 6.423 23.527 1.00 53.75 86 ASP A N 1
ATOM 739 C CA . ASP A 1 86 ? -7.746 7.404 24.195 1.00 53.75 86 ASP A CA 1
ATOM 740 C C . ASP A 1 86 ? -7.938 8.666 23.345 1.00 53.75 86 ASP A C 1
ATOM 742 O O . ASP A 1 86 ? -9.038 9.213 23.255 1.00 53.75 86 ASP A O 1
ATOM 746 N N . ASN A 1 87 ? -6.893 9.085 22.622 1.00 60.84 87 ASN A N 1
ATOM 747 C CA . ASN A 1 87 ? -6.901 10.292 21.799 1.00 60.84 87 ASN A CA 1
ATOM 748 C C . ASN A 1 87 ? -6.967 9.987 20.290 1.00 60.84 87 ASN A C 1
ATOM 750 O O . ASN A 1 87 ? -6.059 10.306 19.518 1.00 60.84 87 ASN A O 1
ATOM 754 N N . LYS A 1 88 ? -8.077 9.360 19.875 1.00 67.56 88 LYS A N 1
ATOM 755 C CA . LYS A 1 88 ? -8.351 8.874 18.502 1.00 67.56 88 LYS A CA 1
ATOM 756 C C . LYS A 1 88 ? -8.139 9.939 17.417 1.00 67.56 88 LYS A C 1
ATOM 758 O O . LYS A 1 88 ? -7.657 9.628 16.333 1.00 67.56 88 LYS A O 1
ATOM 763 N N . ILE A 1 89 ? -8.459 11.198 17.728 1.00 63.34 89 ILE A N 1
ATOM 764 C CA . ILE A 1 89 ? -8.299 12.343 16.818 1.00 63.34 89 ILE A CA 1
ATOM 765 C C . ILE A 1 89 ? -6.817 12.667 16.608 1.00 63.34 89 ILE A C 1
ATOM 767 O O . ILE A 1 89 ? -6.376 12.779 15.468 1.00 63.34 89 ILE A O 1
ATOM 771 N N . LYS A 1 90 ? -6.024 12.769 17.684 1.00 67.19 90 LYS A N 1
ATOM 772 C CA . LYS A 1 90 ? -4.584 13.059 17.576 1.00 67.19 90 LYS A CA 1
ATOM 773 C C . LYS A 1 90 ? -3.844 11.964 16.814 1.00 67.19 90 LYS A C 1
ATOM 775 O O . LYS A 1 90 ? -3.035 12.280 15.949 1.00 67.19 90 LYS A O 1
ATOM 780 N N . PHE A 1 91 ? -4.155 10.695 17.092 1.00 68.00 91 PHE A N 1
ATOM 781 C CA . PHE A 1 91 ? -3.563 9.576 16.356 1.00 68.00 91 PHE A CA 1
ATOM 782 C C . PHE A 1 91 ? -3.895 9.650 14.867 1.00 68.00 91 PHE A C 1
ATOM 784 O O . PHE A 1 91 ? -3.004 9.470 14.045 1.00 68.00 91 PHE A O 1
ATOM 791 N N . LEU A 1 92 ? -5.148 9.959 14.510 1.00 68.06 92 LEU A N 1
ATOM 792 C CA . LEU A 1 92 ? -5.508 10.137 13.109 1.00 68.06 92 LEU A CA 1
ATOM 793 C C . LEU A 1 92 ? -4.692 11.246 12.451 1.00 68.06 92 LEU A C 1
ATOM 795 O O . LEU A 1 92 ? -4.163 11.025 11.369 1.00 68.06 92 LEU A O 1
ATOM 799 N N . PHE A 1 93 ? -4.598 12.423 13.073 1.00 68.44 93 PHE A N 1
ATOM 800 C CA . PHE A 1 93 ? -3.850 13.538 12.493 1.00 68.44 93 PHE A CA 1
ATOM 801 C C . PHE A 1 93 ? -2.377 13.185 12.293 1.00 68.44 93 PHE A C 1
ATOM 803 O O . PHE A 1 93 ? -1.840 13.444 11.222 1.00 68.44 93 PHE A O 1
ATOM 810 N N . ILE A 1 94 ? -1.746 12.534 13.275 1.00 72.88 94 ILE A N 1
ATOM 811 C CA . ILE A 1 94 ? -0.359 12.064 13.163 1.00 72.88 94 ILE A CA 1
ATOM 812 C C . ILE A 1 94 ? -0.235 11.024 12.046 1.00 72.88 94 ILE A C 1
ATOM 814 O O . ILE A 1 94 ? 0.665 11.117 11.219 1.00 72.88 94 ILE A O 1
ATOM 818 N N . TYR A 1 95 ? -1.147 10.055 11.986 1.00 69.88 95 TYR A N 1
ATOM 819 C CA . TYR A 1 95 ? -1.126 9.008 10.972 1.00 69.88 95 TYR A CA 1
ATOM 820 C C . TYR A 1 95 ? -1.348 9.569 9.560 1.00 69.88 95 TYR A C 1
ATOM 822 O O . TYR A 1 95 ? -0.576 9.248 8.662 1.00 69.88 95 TYR A O 1
ATOM 830 N N . ILE A 1 96 ? -2.338 10.448 9.359 1.00 72.00 96 ILE A N 1
ATOM 831 C CA . ILE A 1 96 ? -2.568 11.134 8.078 1.00 72.00 96 ILE A CA 1
ATOM 832 C C . ILE A 1 96 ? -1.348 11.966 7.712 1.00 72.00 96 ILE A C 1
ATOM 834 O O . ILE A 1 96 ? -0.912 11.903 6.572 1.00 72.00 96 ILE A O 1
ATOM 838 N N . PHE A 1 97 ? -0.772 12.710 8.658 1.00 74.81 97 PHE A N 1
ATOM 839 C CA . PHE A 1 97 ? 0.417 13.518 8.404 1.00 74.81 97 PHE A CA 1
ATOM 840 C C . PHE A 1 97 ? 1.601 12.655 7.959 1.00 74.81 97 PHE A C 1
ATOM 842 O O . PHE A 1 97 ? 2.242 12.967 6.962 1.00 74.81 97 PHE A O 1
ATOM 849 N N . ILE A 1 98 ? 1.847 11.535 8.643 1.00 74.25 98 ILE A N 1
ATOM 850 C CA . ILE A 1 98 ? 2.886 10.568 8.282 1.00 74.25 98 ILE A CA 1
ATOM 851 C C . ILE A 1 98 ? 2.609 9.978 6.897 1.00 74.25 98 ILE A C 1
ATOM 853 O O . ILE A 1 98 ? 3.501 9.971 6.052 1.00 74.25 98 ILE A O 1
ATOM 857 N N . VAL A 1 99 ? 1.382 9.521 6.633 1.00 74.00 99 VAL A N 1
ATOM 858 C CA . VAL A 1 99 ? 1.015 8.957 5.329 1.00 74.00 99 VAL A CA 1
ATOM 859 C C . VAL A 1 99 ? 1.147 9.996 4.224 1.00 74.00 99 VAL A C 1
ATOM 861 O O . VAL A 1 99 ? 1.710 9.682 3.182 1.00 74.00 99 VAL A O 1
ATOM 864 N N . MET A 1 100 ? 0.688 11.229 4.433 1.00 74.06 100 MET A N 1
ATOM 865 C CA . MET A 1 100 ? 0.833 12.315 3.467 1.00 74.06 100 MET A CA 1
ATOM 866 C C . MET A 1 100 ? 2.300 12.656 3.234 1.00 74.06 100 MET A C 1
ATOM 868 O O . MET A 1 100 ? 2.702 12.781 2.085 1.00 74.06 100 MET A O 1
ATOM 872 N N . PHE A 1 101 ? 3.110 12.749 4.288 1.00 76.00 101 PHE A N 1
ATOM 873 C CA . PHE A 1 101 ? 4.543 13.005 4.174 1.00 76.00 101 PHE A CA 1
ATOM 874 C C . PHE A 1 101 ? 5.242 11.910 3.364 1.00 76.00 101 PHE A C 1
ATOM 876 O O . PHE A 1 101 ? 5.935 12.217 2.398 1.00 76.00 101 PHE A O 1
ATOM 883 N N . PHE A 1 102 ? 5.009 10.635 3.691 1.00 74.19 102 PHE A N 1
ATOM 884 C CA . PHE A 1 102 ? 5.571 9.516 2.933 1.00 74.19 102 PHE A CA 1
ATOM 885 C C . PHE A 1 102 ? 5.018 9.439 1.511 1.00 74.19 102 PHE A C 1
ATOM 887 O O . PHE A 1 102 ? 5.763 9.102 0.600 1.00 74.19 102 PHE A O 1
ATOM 894 N N . SER A 1 103 ? 3.751 9.792 1.298 1.00 72.12 103 SER A N 1
ATOM 895 C CA . SER A 1 103 ? 3.149 9.850 -0.036 1.00 72.12 103 SER A CA 1
ATOM 896 C C . SER A 1 103 ? 3.794 10.947 -0.877 1.00 72.12 103 SER A C 1
ATOM 898 O O . SER A 1 103 ? 4.159 10.702 -2.017 1.00 72.12 103 SER A O 1
ATOM 900 N N . VAL A 1 104 ? 4.003 12.137 -0.316 1.00 73.44 104 VAL A N 1
ATOM 901 C CA . VAL A 1 104 ? 4.691 13.243 -0.991 1.00 73.44 104 VAL A CA 1
ATOM 902 C C . VAL A 1 104 ? 6.149 12.878 -1.268 1.00 73.44 104 VAL A C 1
ATOM 904 O O . VAL A 1 104 ? 6.616 13.084 -2.381 1.00 73.44 104 VAL A O 1
ATOM 907 N N . LEU A 1 105 ? 6.853 12.278 -0.304 1.00 72.19 105 LEU A N 1
ATOM 908 C CA . LEU A 1 105 ? 8.226 11.801 -0.482 1.00 72.19 105 LEU A CA 1
ATOM 909 C C . LEU A 1 105 ? 8.317 10.757 -1.606 1.00 72.19 105 LEU A C 1
ATOM 911 O O . LEU A 1 105 ? 9.154 10.879 -2.494 1.00 72.19 105 LEU A O 1
ATOM 915 N N . LEU A 1 106 ? 7.434 9.755 -1.595 1.00 68.44 106 LEU A N 1
ATOM 916 C CA . LEU A 1 106 ? 7.363 8.723 -2.630 1.00 68.44 106 LEU A CA 1
ATOM 917 C C . LEU A 1 106 ? 6.955 9.308 -3.981 1.00 68.44 106 LEU A C 1
ATOM 919 O O . LEU A 1 106 ? 7.515 8.906 -4.991 1.00 68.44 106 LEU A O 1
ATOM 923 N N . TYR A 1 107 ? 6.043 10.280 -4.010 1.00 69.69 107 TYR A N 1
ATOM 924 C CA . TYR A 1 107 ? 5.695 11.007 -5.225 1.00 69.69 107 TYR A CA 1
ATOM 925 C C . TYR A 1 107 ? 6.901 11.763 -5.776 1.00 69.69 107 TYR A C 1
ATOM 927 O O . TYR A 1 107 ? 7.158 11.657 -6.964 1.00 69.69 107 TYR A O 1
ATOM 935 N N . TYR A 1 108 ? 7.677 12.465 -4.942 1.00 67.56 108 TYR A N 1
ATOM 936 C CA . TYR A 1 108 ? 8.910 13.120 -5.385 1.00 67.56 108 TYR A CA 1
ATOM 937 C C . TYR A 1 108 ? 9.926 12.115 -5.921 1.00 67.56 108 TYR A C 1
ATOM 939 O O . TYR A 1 108 ? 10.535 12.385 -6.946 1.00 67.56 108 TYR A O 1
ATOM 947 N N . ILE A 1 109 ? 10.071 10.948 -5.289 1.00 65.31 109 ILE A N 1
ATOM 948 C CA . ILE A 1 109 ? 10.947 9.876 -5.782 1.00 65.31 109 ILE A CA 1
ATOM 949 C C . ILE A 1 109 ? 10.448 9.359 -7.136 1.00 65.31 109 ILE A C 1
ATOM 951 O O . ILE A 1 109 ? 11.223 9.283 -8.079 1.00 65.31 109 ILE A O 1
ATOM 955 N N . ILE A 1 110 ? 9.156 9.045 -7.263 1.00 63.69 110 ILE A N 1
ATOM 956 C CA . ILE A 1 110 ? 8.549 8.554 -8.509 1.00 63.69 110 ILE A CA 1
ATOM 957 C C . ILE A 1 110 ? 8.611 9.621 -9.606 1.00 63.69 110 ILE A C 1
ATOM 959 O O . ILE A 1 110 ? 8.868 9.288 -10.754 1.00 63.69 110 ILE A O 1
ATOM 963 N N . TYR A 1 111 ? 8.403 10.891 -9.264 1.00 65.50 111 TYR A N 1
ATOM 964 C CA . TYR A 1 111 ? 8.477 12.020 -10.183 1.00 65.50 111 TYR A CA 1
ATOM 965 C C . TYR A 1 111 ? 9.912 12.289 -10.627 1.00 65.50 111 TYR A C 1
ATOM 967 O O . TYR A 1 111 ? 10.141 12.498 -11.808 1.00 65.50 111 TYR A O 1
ATOM 975 N N . ASP A 1 112 ? 10.891 12.262 -9.723 1.00 61.84 112 ASP A N 1
ATOM 976 C CA . ASP A 1 112 ? 12.297 12.468 -10.084 1.00 61.84 112 ASP A CA 1
ATOM 977 C C . ASP A 1 112 ? 12.837 11.287 -10.901 1.00 61.84 112 ASP A C 1
ATOM 979 O O . ASP A 1 112 ? 13.618 11.481 -11.832 1.00 61.84 112 ASP A O 1
ATOM 983 N N . ILE A 1 113 ? 12.336 10.076 -10.636 1.00 59.41 113 ILE A N 1
ATOM 984 C CA . ILE A 1 113 ? 12.471 8.917 -11.520 1.00 59.41 113 ILE A CA 1
ATOM 985 C C . ILE A 1 113 ? 11.834 9.253 -12.877 1.00 59.41 113 ILE A C 1
ATOM 987 O O . ILE A 1 113 ? 12.553 9.315 -13.860 1.00 59.41 113 ILE A O 1
ATOM 991 N N . ASP A 1 114 ? 10.546 9.573 -12.970 1.00 57.12 114 ASP A N 1
ATOM 992 C CA . ASP A 1 114 ? 9.866 9.842 -14.249 1.00 57.12 114 ASP A CA 1
ATOM 993 C C . ASP A 1 114 ? 10.528 10.976 -15.065 1.00 57.12 114 ASP A C 1
ATOM 995 O O . ASP A 1 114 ? 10.730 10.856 -16.273 1.00 57.12 114 ASP A O 1
ATOM 999 N N . VAL A 1 115 ? 10.982 12.045 -14.406 1.00 58.00 115 VAL A N 1
ATOM 1000 C CA . VAL A 1 115 ? 11.749 13.151 -15.003 1.00 58.00 115 VAL A CA 1
ATOM 1001 C C . VAL A 1 115 ? 13.120 12.678 -15.482 1.00 58.00 115 VAL A C 1
ATOM 1003 O O . VAL A 1 115 ? 13.521 13.021 -16.595 1.00 58.00 115 VAL A O 1
ATOM 1006 N N . SER A 1 116 ? 13.829 11.870 -14.692 1.00 52.12 116 SER A N 1
ATOM 1007 C CA . SER A 1 116 ? 15.101 11.255 -15.102 1.00 52.12 116 SER A CA 1
ATOM 1008 C C . SER A 1 116 ? 14.930 10.269 -16.265 1.00 52.12 116 SER A C 1
ATOM 1010 O O . SER A 1 116 ? 15.872 10.053 -17.028 1.00 52.12 116 SER A O 1
ATOM 1012 N N . TYR A 1 117 ? 13.738 9.687 -16.423 1.00 51.94 117 TYR A N 1
ATOM 1013 C CA . TYR A 1 117 ? 13.395 8.758 -17.500 1.00 51.94 117 TYR A CA 1
ATOM 1014 C C . TYR A 1 117 ? 12.989 9.499 -18.787 1.00 51.94 117 TYR A C 1
ATOM 1016 O O . TYR A 1 117 ? 13.377 9.068 -19.876 1.00 51.94 117 TYR A O 1
ATOM 1024 N N . ASN A 1 118 ? 12.263 10.622 -18.667 1.00 47.75 118 ASN A N 1
ATOM 1025 C CA . ASN A 1 118 ? 11.589 11.297 -19.786 1.00 47.75 118 ASN A CA 1
ATOM 1026 C C . ASN A 1 118 ? 12.220 12.625 -20.231 1.00 47.75 118 ASN A C 1
ATOM 1028 O O . ASN A 1 118 ? 11.925 13.088 -21.332 1.00 47.75 118 ASN A O 1
ATOM 1032 N N . THR A 1 119 ? 13.091 13.258 -19.436 1.00 46.69 119 THR A N 1
ATOM 1033 C CA . THR A 1 119 ? 13.681 14.557 -19.807 1.00 46.69 119 THR A CA 1
ATOM 1034 C C . THR A 1 119 ? 15.198 14.521 -19.889 1.00 46.69 119 THR A C 1
ATOM 1036 O O . THR A 1 119 ? 15.909 14.130 -18.967 1.00 46.69 119 THR A O 1
ATOM 1039 N N . VAL A 1 120 ? 15.717 14.990 -21.024 1.00 49.00 120 VAL A N 1
ATOM 1040 C CA . VAL A 1 120 ? 17.127 15.356 -21.160 1.00 49.00 120 VAL A CA 1
ATOM 1041 C C . VAL A 1 120 ? 17.299 16.695 -20.457 1.00 49.00 120 VAL A C 1
ATOM 1043 O O . VAL A 1 120 ? 17.024 17.737 -21.045 1.00 49.00 120 VAL A O 1
ATOM 1046 N N . LYS A 1 121 ? 17.704 16.697 -19.184 1.00 49.59 121 LYS A N 1
ATOM 1047 C CA . LYS A 1 121 ? 18.096 17.951 -18.526 1.00 49.59 121 LYS A CA 1
ATOM 1048 C C . LYS A 1 121 ? 19.307 18.531 -19.273 1.00 49.59 121 LYS A C 1
ATOM 1050 O O . LYS A 1 121 ? 20.300 17.833 -19.487 1.00 49.59 121 LYS A O 1
ATOM 1055 N N . SER A 1 122 ? 19.231 19.795 -19.688 1.00 42.59 122 SER A N 1
ATOM 1056 C CA . SER A 1 122 ? 20.368 20.503 -20.287 1.00 42.59 122 SER A CA 1
ATOM 1057 C C . SER A 1 122 ? 21.522 20.546 -19.282 1.00 42.59 122 SER A C 1
ATOM 1059 O O . SER A 1 122 ? 21.351 21.081 -18.188 1.00 42.59 122 SER A O 1
ATOM 1061 N N . GLY A 1 123 ? 22.674 19.971 -19.636 1.00 56.00 123 GLY A N 1
ATOM 1062 C CA . GLY A 1 123 ? 23.852 19.879 -18.761 1.00 56.00 123 GLY A CA 1
ATOM 1063 C C . GLY A 1 123 ? 24.099 18.503 -18.133 1.00 56.00 123 GLY A C 1
ATOM 1064 O O . GLY A 1 123 ? 25.119 18.329 -17.477 1.00 56.00 123 GLY A O 1
ATOM 1065 N N . MET A 1 124 ? 23.223 17.516 -18.353 1.00 57.22 124 MET A N 1
ATOM 1066 C CA . MET A 1 124 ? 23.461 16.134 -17.922 1.00 57.22 124 MET A CA 1
ATOM 1067 C C . MET A 1 124 ? 24.433 15.437 -18.881 1.00 57.22 124 MET A C 1
ATOM 1069 O O . MET A 1 124 ? 24.257 15.505 -20.103 1.00 57.22 124 MET A O 1
ATOM 1073 N N . THR A 1 125 ? 25.456 14.761 -18.355 1.00 57.78 125 THR A N 1
ATOM 1074 C CA . THR A 1 125 ? 26.421 14.061 -19.215 1.00 57.78 125 THR A CA 1
ATOM 1075 C C . THR A 1 125 ? 25.777 12.844 -19.885 1.00 57.78 125 THR A C 1
ATOM 1077 O O . THR A 1 125 ? 24.852 12.218 -19.359 1.00 57.78 125 THR A O 1
ATOM 1080 N N . SER A 1 126 ? 26.259 12.480 -21.076 1.00 52.16 126 SER A N 1
ATOM 1081 C CA . SER A 1 126 ? 25.769 11.305 -21.808 1.00 52.16 126 SER A CA 1
ATOM 1082 C C . SER A 1 126 ? 25.926 10.006 -21.008 1.00 52.16 126 SER A C 1
ATOM 1084 O O . SER A 1 126 ? 25.082 9.119 -21.136 1.00 52.16 126 SER A O 1
ATOM 1086 N N . SER A 1 127 ? 26.941 9.908 -20.140 1.00 48.06 127 SER A N 1
ATOM 1087 C CA . SER A 1 127 ? 27.160 8.748 -19.267 1.00 48.06 127 SER A CA 1
ATOM 1088 C C . SER A 1 127 ? 26.193 8.694 -18.081 1.00 48.06 127 SER A C 1
ATOM 1090 O O . SER A 1 127 ? 25.680 7.618 -17.795 1.00 48.06 127 SER A O 1
ATOM 1092 N N . GLU A 1 128 ? 25.872 9.817 -17.429 1.00 57.00 128 GLU A N 1
ATOM 1093 C CA . GLU A 1 128 ? 24.862 9.877 -16.356 1.00 57.00 128 GLU A CA 1
ATOM 1094 C C . GLU A 1 128 ? 23.471 9.548 -16.886 1.00 57.00 128 GLU A C 1
ATOM 1096 O O . GLU A 1 128 ? 22.723 8.783 -16.277 1.00 57.00 128 GLU A O 1
ATOM 1101 N N . ARG A 1 129 ? 23.152 10.071 -18.074 1.00 56.19 129 ARG A N 1
ATOM 1102 C CA . ARG A 1 129 ? 21.911 9.755 -18.773 1.00 56.19 129 ARG A CA 1
ATOM 1103 C C . ARG A 1 129 ? 21.836 8.257 -19.069 1.00 56.19 129 ARG A C 1
ATOM 1105 O O . ARG A 1 129 ? 20.844 7.623 -18.730 1.00 56.19 129 ARG A O 1
ATOM 1112 N N . MET A 1 130 ? 22.889 7.675 -19.644 1.00 48.84 130 MET A N 1
ATOM 1113 C CA . MET A 1 130 ? 22.946 6.240 -19.942 1.00 48.84 130 MET A CA 1
ATOM 1114 C C . MET A 1 130 ? 22.898 5.381 -18.669 1.00 48.84 130 MET A C 1
ATOM 1116 O O . MET A 1 130 ? 22.174 4.398 -18.641 1.00 48.84 130 MET A O 1
ATOM 1120 N N . SER A 1 131 ? 23.602 5.767 -17.604 1.00 52.75 131 SER A N 1
ATOM 1121 C CA . SER A 1 131 ? 23.647 5.050 -16.322 1.00 52.75 131 SER A CA 1
ATOM 1122 C C . SER A 1 131 ? 22.275 4.990 -15.646 1.00 52.75 131 SER A C 1
ATOM 1124 O O . SER A 1 131 ? 21.796 3.906 -15.306 1.00 52.75 131 SER A O 1
ATOM 1126 N N . ASN A 1 132 ? 21.587 6.132 -15.544 1.00 58.34 132 ASN A N 1
ATOM 1127 C CA . ASN A 1 132 ? 20.239 6.190 -14.979 1.00 58.34 132 ASN A CA 1
ATOM 1128 C C . ASN A 1 132 ? 19.252 5.373 -15.818 1.00 58.34 132 ASN A C 1
ATOM 1130 O O . ASN A 1 132 ? 18.426 4.645 -15.273 1.00 58.34 132 ASN A O 1
ATOM 1134 N N . LEU A 1 133 ? 19.370 5.429 -17.146 1.00 54.16 133 LEU A N 1
ATOM 1135 C CA . LEU A 1 133 ? 18.521 4.682 -18.074 1.00 54.16 133 LEU A CA 1
ATOM 1136 C C . LEU A 1 133 ? 18.789 3.172 -18.080 1.00 54.16 133 LEU A C 1
ATOM 1138 O O . LEU A 1 133 ? 17.849 2.390 -18.196 1.00 54.16 133 LEU A O 1
ATOM 1142 N N . VAL A 1 134 ? 20.046 2.753 -17.944 1.00 52.00 134 VAL A N 1
ATOM 1143 C CA . VAL A 1 134 ? 20.420 1.341 -17.820 1.00 52.00 134 VAL A CA 1
ATOM 1144 C C . VAL A 1 134 ? 19.897 0.806 -16.497 1.00 52.00 134 VAL A C 1
ATOM 1146 O O . VAL A 1 134 ? 19.222 -0.216 -16.498 1.00 52.00 134 VAL A O 1
ATOM 1149 N N . PHE A 1 135 ? 20.093 1.529 -15.390 1.00 57.50 135 PHE A N 1
ATOM 1150 C CA . PHE A 1 135 ? 19.536 1.143 -14.096 1.00 57.50 135 PHE A CA 1
ATOM 1151 C C . PHE A 1 135 ? 18.011 0.974 -14.167 1.00 57.50 135 PHE A C 1
ATOM 1153 O O . PHE A 1 135 ? 17.492 -0.039 -13.710 1.00 57.50 135 PHE A O 1
ATOM 1160 N N . SER A 1 136 ? 17.313 1.893 -14.835 1.00 61.09 136 SER A N 1
ATOM 1161 C CA . SER A 1 136 ? 15.852 1.898 -15.017 1.00 61.09 136 SER A CA 1
ATOM 1162 C C . SER A 1 136 ? 15.282 0.643 -15.681 1.00 61.09 136 SER A C 1
ATOM 1164 O O . SER A 1 136 ? 14.224 0.157 -15.288 1.00 61.09 136 SER A O 1
ATOM 1166 N N . PHE A 1 137 ? 15.999 0.104 -16.667 1.00 70.69 137 PHE A N 1
ATOM 1167 C CA . PHE A 1 137 ? 15.621 -1.096 -17.416 1.00 70.69 137 PHE A CA 1
ATOM 1168 C C . PHE A 1 137 ? 16.477 -2.309 -17.047 1.00 70.69 137 PHE A C 1
ATOM 1170 O O . PHE A 1 137 ? 16.601 -3.262 -17.810 1.00 70.69 137 PHE A O 1
ATOM 1177 N N . THR A 1 138 ? 17.048 -2.297 -15.844 1.00 76.38 138 THR A N 1
ATOM 1178 C CA . THR A 1 138 ? 17.579 -3.504 -15.217 1.00 76.38 138 THR A CA 1
ATOM 1179 C C . THR A 1 138 ? 16.535 -4.122 -14.299 1.00 76.38 138 THR A C 1
ATOM 1181 O O . THR A 1 138 ? 15.634 -3.448 -13.792 1.00 76.38 138 THR A O 1
ATOM 1184 N N . PHE A 1 139 ? 16.698 -5.413 -14.018 1.00 80.56 139 PHE A N 1
ATOM 1185 C CA . PHE A 1 139 ? 15.877 -6.113 -13.036 1.00 80.56 139 PHE A CA 1
ATOM 1186 C C . PHE A 1 139 ? 15.795 -5.372 -11.674 1.00 80.56 139 PHE A C 1
ATOM 1188 O O . PHE A 1 139 ? 14.680 -5.185 -11.177 1.00 80.56 139 PHE A O 1
ATOM 1195 N N . PRO A 1 140 ? 16.903 -4.874 -11.077 1.00 80.19 140 PRO A N 1
ATOM 1196 C CA . PRO A 1 140 ? 16.839 -4.064 -9.858 1.00 80.19 140 PRO A CA 1
ATOM 1197 C C . PRO A 1 140 ? 16.052 -2.754 -9.996 1.00 80.19 140 PRO A C 1
ATOM 1199 O O . PRO A 1 140 ? 15.327 -2.397 -9.068 1.00 80.19 140 PRO A O 1
ATOM 1202 N N . GLY A 1 141 ? 16.153 -2.050 -11.128 1.00 77.38 141 GLY A N 1
ATOM 1203 C CA . GLY A 1 141 ? 15.432 -0.790 -11.337 1.00 77.38 141 GLY A CA 1
ATOM 1204 C C . GLY A 1 141 ? 13.926 -0.979 -11.458 1.00 77.38 141 GLY A C 1
ATOM 1205 O O . GLY A 1 141 ? 13.162 -0.323 -10.747 1.00 77.38 141 GLY A O 1
ATOM 1206 N N . ILE A 1 142 ? 13.491 -1.940 -12.279 1.00 82.38 142 ILE A N 1
ATOM 1207 C CA . ILE A 1 142 ? 12.068 -2.278 -12.432 1.00 82.38 142 ILE A CA 1
ATOM 1208 C C . ILE A 1 142 ? 11.495 -2.764 -11.100 1.00 82.38 142 ILE A C 1
ATOM 1210 O O . ILE A 1 142 ? 10.392 -2.367 -10.712 1.00 82.38 142 ILE A O 1
ATOM 1214 N N . TRP A 1 143 ? 12.254 -3.587 -10.371 1.00 87.69 143 TRP A N 1
ATOM 1215 C CA . TRP A 1 143 ? 11.871 -4.053 -9.041 1.00 87.69 143 TRP A CA 1
ATOM 1216 C C . TRP A 1 143 ? 11.664 -2.887 -8.076 1.00 87.69 143 TRP A C 1
ATOM 1218 O O . TRP A 1 143 ? 10.605 -2.792 -7.455 1.00 87.69 143 TRP A O 1
ATOM 1228 N N . TYR A 1 144 ? 12.650 -1.992 -7.975 1.00 82.38 144 TYR A N 1
ATOM 1229 C CA . TYR A 1 144 ? 12.615 -0.857 -7.059 1.00 82.38 144 TYR A CA 1
ATOM 1230 C C . TYR A 1 144 ? 11.422 0.056 -7.346 1.00 82.38 144 TYR A C 1
ATOM 1232 O O . TYR A 1 144 ? 10.684 0.418 -6.425 1.00 82.38 144 TYR A O 1
ATOM 1240 N N . LEU A 1 145 ? 11.184 0.370 -8.621 1.00 81.81 145 LEU A N 1
ATOM 1241 C CA . LEU A 1 145 ? 10.069 1.213 -9.039 1.00 81.81 145 LEU A CA 1
ATOM 1242 C C . LEU A 1 145 ? 8.718 0.565 -8.712 1.00 81.81 145 LEU A C 1
ATOM 1244 O O . LEU A 1 145 ? 7.836 1.204 -8.140 1.00 81.81 145 LEU A O 1
ATOM 1248 N N . SER A 1 146 ? 8.575 -0.726 -9.006 1.00 87.31 146 SER A N 1
ATOM 1249 C CA . SER A 1 146 ? 7.335 -1.474 -8.770 1.00 87.31 146 SER A CA 1
ATOM 1250 C C . SER A 1 146 ? 7.044 -1.644 -7.282 1.00 87.31 146 SER A C 1
ATOM 1252 O O . SER A 1 146 ? 5.918 -1.422 -6.842 1.00 87.31 146 SER A O 1
ATOM 1254 N N . HIS A 1 147 ? 8.064 -1.972 -6.485 1.00 87.44 147 HIS A N 1
ATOM 1255 C CA . HIS A 1 147 ? 7.957 -2.041 -5.030 1.00 87.44 147 HIS A CA 1
ATOM 1256 C C . HIS A 1 147 ? 7.546 -0.688 -4.435 1.00 87.44 147 HIS A C 1
ATOM 1258 O O . HIS A 1 147 ? 6.594 -0.627 -3.656 1.00 87.44 147 HIS A O 1
ATOM 1264 N N . SER A 1 148 ? 8.224 0.393 -4.832 1.00 82.31 148 SER A N 1
ATOM 1265 C CA . SER A 1 148 ? 7.966 1.747 -4.326 1.00 82.31 148 SER A CA 1
ATOM 1266 C C . SER A 1 148 ? 6.552 2.215 -4.665 1.00 82.31 148 SER A C 1
ATOM 1268 O O . SER A 1 148 ? 5.855 2.769 -3.817 1.00 82.31 148 SER A O 1
ATOM 1270 N N . ASN A 1 149 ? 6.092 1.920 -5.880 1.00 85.75 149 ASN A N 1
ATOM 1271 C CA . ASN A 1 149 ? 4.757 2.270 -6.344 1.00 85.75 149 ASN A CA 1
ATOM 1272 C C . ASN A 1 149 ? 3.648 1.479 -5.617 1.00 85.75 149 ASN A C 1
ATOM 1274 O O . ASN A 1 149 ? 2.640 2.048 -5.194 1.00 85.75 149 ASN A O 1
ATOM 1278 N N . LEU A 1 150 ? 3.855 0.181 -5.370 1.00 89.38 150 LEU A N 1
ATOM 1279 C CA . LEU A 1 150 ? 2.938 -0.626 -4.554 1.00 89.38 150 LEU A CA 1
ATOM 1280 C C . LEU A 1 150 ? 2.910 -0.166 -3.091 1.00 89.38 150 LEU A C 1
ATOM 1282 O O . LEU A 1 150 ? 1.848 -0.138 -2.468 1.00 89.38 150 LEU A O 1
ATOM 1286 N N . LEU A 1 151 ? 4.066 0.212 -2.541 1.00 86.44 151 LEU A N 1
ATOM 1287 C CA . LEU A 1 151 ? 4.178 0.738 -1.183 1.00 86.44 151 LEU A CA 1
ATOM 1288 C C . LEU A 1 151 ? 3.429 2.070 -1.036 1.00 86.44 151 LEU A C 1
ATOM 1290 O O . LEU A 1 151 ? 2.675 2.252 -0.082 1.00 86.44 151 LEU A O 1
ATOM 1294 N N . PHE A 1 152 ? 3.585 2.970 -2.007 1.00 83.06 152 PHE A N 1
ATOM 1295 C CA . PHE A 1 152 ? 2.834 4.222 -2.093 1.00 83.06 152 PHE A CA 1
ATOM 1296 C C . PHE A 1 152 ? 1.322 3.978 -2.134 1.00 83.06 152 PHE A C 1
ATOM 1298 O O . PHE A 1 152 ? 0.565 4.535 -1.335 1.00 83.06 152 PHE A O 1
ATOM 1305 N N . THR A 1 153 ? 0.886 3.078 -3.013 1.00 88.62 153 THR A N 1
ATOM 1306 C CA . THR A 1 153 ? -0.526 2.712 -3.159 1.00 88.62 153 THR A CA 1
ATOM 1307 C C . THR A 1 153 ? -1.103 2.128 -1.880 1.00 88.62 153 THR A C 1
ATOM 1309 O O . THR A 1 153 ? -2.224 2.470 -1.492 1.00 88.62 153 THR A O 1
ATOM 1312 N N . TRP A 1 154 ? -0.343 1.274 -1.193 1.00 87.81 154 TRP A N 1
ATOM 1313 C CA . TRP A 1 154 ? -0.740 0.751 0.106 1.00 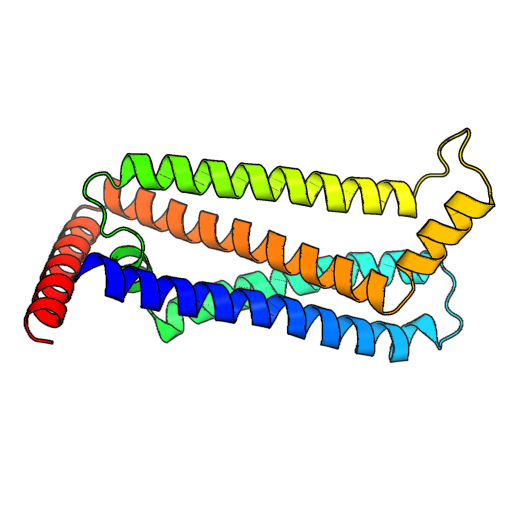87.81 154 TRP A CA 1
ATOM 1314 C C . TRP A 1 154 ? -0.992 1.880 1.106 1.00 87.81 154 TRP A C 1
ATOM 1316 O O . TRP A 1 154 ? -2.071 1.915 1.694 1.00 87.81 154 TRP A O 1
ATOM 1326 N N . PHE A 1 155 ? -0.053 2.819 1.259 1.00 83.06 155 PHE A N 1
ATOM 1327 C CA . PHE A 1 155 ? -0.193 3.937 2.195 1.00 83.06 155 PHE A CA 1
ATOM 1328 C C . PHE A 1 155 ? -1.447 4.771 1.925 1.00 83.06 155 PHE A C 1
ATOM 1330 O O . PHE A 1 155 ? -2.231 5.014 2.844 1.00 83.06 155 PHE A O 1
ATOM 1337 N N . ILE A 1 156 ? -1.675 5.161 0.669 1.00 83.56 156 ILE A N 1
ATOM 1338 C CA . ILE A 1 156 ? -2.846 5.963 0.298 1.00 83.56 156 ILE A CA 1
ATOM 1339 C C . ILE A 1 156 ? -4.139 5.196 0.555 1.00 83.56 156 ILE A C 1
ATOM 1341 O O . ILE A 1 156 ? -5.064 5.729 1.168 1.00 83.56 156 ILE A O 1
ATOM 1345 N N . THR A 1 157 ? -4.206 3.937 0.122 1.00 87.88 157 THR A N 1
ATOM 1346 C CA . THR A 1 157 ? -5.413 3.119 0.289 1.00 87.88 157 THR A CA 1
ATOM 1347 C C . THR A 1 157 ? -5.735 2.917 1.769 1.00 87.88 157 THR A C 1
ATOM 1349 O O . THR A 1 157 ? -6.885 3.040 2.189 1.00 87.88 157 THR A O 1
ATOM 1352 N N . ASP A 1 158 ? -4.715 2.655 2.584 1.00 85.00 158 ASP A N 1
ATOM 1353 C CA . ASP A 1 158 ? -4.836 2.468 4.027 1.00 85.00 158 ASP A CA 1
ATOM 1354 C C . ASP A 1 158 ? -5.338 3.736 4.737 1.00 85.00 158 ASP A C 1
ATOM 1356 O O . ASP A 1 158 ? -6.244 3.668 5.575 1.00 85.00 158 ASP A O 1
ATOM 1360 N N . ALA A 1 159 ? -4.832 4.907 4.340 1.00 82.25 159 ALA A N 1
ATOM 1361 C CA . ALA A 1 159 ? -5.315 6.187 4.846 1.00 82.25 159 ALA A CA 1
ATOM 1362 C C . ALA A 1 159 ? -6.744 6.510 4.413 1.00 82.25 159 ALA A C 1
ATOM 1364 O O . ALA A 1 159 ? -7.524 6.974 5.244 1.00 82.25 159 ALA A O 1
ATOM 1365 N N . LEU A 1 160 ? -7.120 6.226 3.164 1.00 85.00 160 LEU A N 1
ATOM 1366 C CA . LEU A 1 160 ? -8.492 6.414 2.690 1.00 85.00 160 LEU A CA 1
ATOM 1367 C C . LEU A 1 160 ? -9.481 5.565 3.493 1.00 85.00 160 LEU A C 1
ATOM 1369 O O . LEU A 1 160 ? -10.511 6.073 3.941 1.00 85.00 160 LEU A O 1
ATOM 1373 N N . ILE A 1 161 ? -9.152 4.292 3.735 1.00 86.38 161 ILE A N 1
ATOM 1374 C CA . ILE A 1 161 ? -9.972 3.397 4.562 1.00 86.38 161 ILE A CA 1
ATOM 1375 C C . ILE A 1 161 ? -10.149 3.984 5.964 1.00 86.38 161 ILE A C 1
ATOM 1377 O O . ILE A 1 161 ? -11.276 4.102 6.447 1.00 86.38 161 ILE A O 1
ATOM 1381 N N . LEU A 1 162 ? -9.058 4.390 6.618 1.00 82.94 162 LEU A N 1
ATOM 1382 C CA . LEU A 1 162 ? -9.126 4.958 7.964 1.00 82.94 162 LEU A CA 1
ATOM 1383 C C . LEU A 1 162 ? -9.910 6.274 8.010 1.00 82.94 162 LEU A C 1
ATOM 1385 O O . LEU A 1 162 ? -10.734 6.448 8.908 1.00 82.94 162 LEU A O 1
ATOM 1389 N N . ALA A 1 163 ? -9.720 7.168 7.039 1.00 81.25 163 ALA A N 1
ATOM 1390 C CA . ALA A 1 163 ? -10.459 8.424 6.951 1.00 81.25 163 ALA A CA 1
ATOM 1391 C C . ALA A 1 163 ? -11.973 8.179 6.850 1.00 81.25 163 ALA A C 1
ATOM 1393 O O . ALA A 1 163 ? -12.743 8.751 7.625 1.00 81.25 163 ALA A O 1
ATOM 1394 N N . MET A 1 164 ? -12.402 7.262 5.975 1.00 84.06 164 MET A N 1
ATOM 1395 C CA . MET A 1 164 ? -13.815 6.886 5.842 1.00 84.06 164 MET A CA 1
ATOM 1396 C C . MET A 1 164 ? -14.393 6.331 7.149 1.00 84.06 164 MET A C 1
ATOM 1398 O O . MET A 1 164 ? -15.505 6.686 7.547 1.00 84.06 164 MET A O 1
ATOM 1402 N N . LEU A 1 165 ? -13.639 5.479 7.848 1.00 85.50 165 LEU A N 1
ATOM 1403 C CA . LEU A 1 165 ? -14.092 4.859 9.096 1.00 85.50 165 LEU A CA 1
ATOM 1404 C C . LEU A 1 165 ? -14.214 5.870 10.237 1.00 85.50 165 LEU A C 1
ATOM 1406 O O . LEU A 1 165 ? -15.112 5.749 11.072 1.00 85.50 165 LEU A O 1
ATOM 1410 N N . ILE A 1 166 ? -13.369 6.897 10.239 1.00 81.19 166 ILE A N 1
ATOM 1411 C CA . ILE A 1 166 ? -13.433 7.981 11.218 1.00 81.19 166 ILE A CA 1
ATOM 1412 C C . ILE A 1 166 ? -14.594 8.915 10.957 1.00 81.19 166 ILE A C 1
ATOM 1414 O O . ILE A 1 166 ? -15.321 9.237 11.896 1.00 81.19 166 ILE A O 1
ATOM 1418 N N . ILE A 1 167 ? -14.796 9.322 9.704 1.00 82.81 167 ILE A N 1
ATOM 1419 C CA . ILE A 1 167 ? -15.977 10.100 9.324 1.00 82.81 167 ILE A CA 1
ATOM 1420 C C . ILE A 1 167 ? -17.218 9.340 9.798 1.00 82.81 167 ILE A C 1
ATOM 1422 O O . ILE A 1 167 ? -18.041 9.878 10.537 1.00 82.81 167 ILE A O 1
ATOM 1426 N N . ARG A 1 168 ? -17.299 8.039 9.508 1.00 84.50 168 ARG A N 1
ATOM 1427 C CA . ARG A 1 168 ? -18.406 7.214 9.988 1.00 84.50 168 ARG A CA 1
ATOM 1428 C C . ARG A 1 168 ? -18.510 7.192 11.516 1.00 84.50 168 ARG A C 1
ATOM 1430 O O . ARG A 1 168 ? -19.600 7.359 12.043 1.00 84.50 168 ARG A O 1
ATOM 1437 N N . TYR A 1 169 ? -17.409 7.063 12.249 1.00 83.56 169 TYR A N 1
ATOM 1438 C CA . TYR A 1 169 ? -17.418 7.128 13.715 1.00 83.56 169 TYR A CA 1
ATOM 1439 C C . TYR A 1 169 ? -17.979 8.452 14.272 1.00 83.56 169 TYR A C 1
ATOM 1441 O O . TYR A 1 169 ? -18.745 8.440 15.244 1.00 83.56 169 TYR A O 1
ATOM 1449 N N . PHE A 1 170 ? -17.638 9.590 13.660 1.00 82.44 170 PHE A N 1
ATOM 1450 C CA . PHE A 1 170 ? -18.093 10.910 14.109 1.00 82.44 170 PHE A CA 1
ATOM 1451 C C . PHE A 1 170 ? -19.524 11.254 13.699 1.00 82.44 170 PHE A C 1
ATOM 1453 O O . PHE A 1 170 ? -20.204 11.942 14.461 1.00 82.44 170 PHE A O 1
ATOM 1460 N N . PHE A 1 171 ? -20.000 10.762 12.557 1.00 86.88 171 PHE A N 1
ATOM 1461 C CA . PHE A 1 171 ? -21.309 11.144 12.020 1.00 86.88 171 PHE A CA 1
ATOM 1462 C C . PHE A 1 171 ? -22.395 10.062 12.178 1.00 86.88 171 PHE A C 1
ATOM 1464 O O . PHE A 1 171 ? -23.575 10.393 12.189 1.00 86.88 171 PHE A O 1
ATOM 1471 N N . ASP A 1 172 ? -22.036 8.789 12.382 1.00 88.75 172 ASP A N 1
ATOM 1472 C CA . ASP A 1 172 ? -22.983 7.679 12.580 1.00 88.75 172 ASP A CA 1
ATOM 1473 C C . ASP A 1 172 ? -22.991 7.226 14.056 1.00 88.75 172 ASP A C 1
ATOM 1475 O O . ASP A 1 172 ? -22.077 6.551 14.548 1.00 88.75 172 ASP A O 1
ATOM 1479 N N . LYS A 1 173 ? -24.053 7.601 14.787 1.00 89.00 173 LYS A N 1
ATOM 1480 C CA . LYS A 1 173 ? -24.249 7.239 16.204 1.00 89.00 173 LYS A CA 1
ATOM 1481 C C . LYS A 1 173 ? -24.297 5.719 16.408 1.00 89.00 173 LYS A C 1
ATOM 1483 O O . LYS A 1 173 ? -23.639 5.208 17.314 1.00 89.00 173 LYS A O 1
ATOM 1488 N N . ASN A 1 174 ? -25.000 4.994 15.537 1.00 89.69 174 ASN A N 1
ATOM 1489 C CA . ASN A 1 174 ? -25.133 3.537 15.626 1.00 89.69 174 ASN A CA 1
ATOM 1490 C C . ASN A 1 174 ? -23.786 2.844 15.384 1.00 89.69 174 ASN A C 1
ATOM 1492 O O . ASN A 1 174 ? -23.464 1.832 16.010 1.00 89.69 174 ASN A O 1
ATOM 1496 N N . TYR A 1 175 ? -22.969 3.376 14.471 1.00 86.75 175 TYR A N 1
ATOM 1497 C CA . TYR A 1 175 ? -21.604 2.893 14.260 1.00 86.75 175 TYR A CA 1
ATOM 1498 C C . TYR A 1 175 ? -20.719 3.124 15.488 1.00 86.75 175 TYR A C 1
ATOM 1500 O O . TYR A 1 175 ? -19.995 2.218 15.894 1.00 86.75 175 TYR A O 1
ATOM 1508 N N . ARG A 1 176 ? -20.822 4.289 16.134 1.00 86.19 176 ARG A N 1
ATOM 1509 C CA . ARG A 1 176 ? -20.071 4.610 17.358 1.00 86.19 176 ARG A CA 1
ATOM 1510 C C . ARG A 1 176 ? -20.408 3.688 18.526 1.00 86.19 176 ARG A C 1
ATOM 1512 O O . ARG A 1 176 ? -19.517 3.252 19.247 1.00 86.19 176 ARG A O 1
ATOM 1519 N N . GLU A 1 177 ? -21.685 3.382 18.719 1.00 87.50 177 GLU A N 1
ATOM 1520 C CA . GLU A 1 177 ? -22.129 2.464 19.772 1.00 87.50 177 GLU A CA 1
ATOM 1521 C C . GLU A 1 177 ? -21.678 1.025 19.508 1.00 87.50 177 GLU A C 1
ATOM 1523 O O . GLU A 1 177 ? -21.277 0.323 20.436 1.00 87.50 177 GLU A O 1
ATOM 1528 N N . ARG A 1 178 ? -21.688 0.583 18.243 1.00 85.81 178 ARG A N 1
ATOM 1529 C CA . ARG A 1 178 ? -21.094 -0.706 17.851 1.00 85.81 178 ARG A CA 1
ATOM 1530 C C . ARG A 1 178 ? -19.591 -0.734 18.103 1.00 85.81 178 ARG A C 1
ATOM 1532 O O . ARG A 1 178 ? -19.108 -1.677 18.711 1.00 85.81 178 ARG A O 1
ATOM 1539 N N . TYR A 1 179 ? -18.879 0.321 17.718 1.00 85.25 179 TYR A N 1
ATOM 1540 C CA . TYR A 1 179 ? -17.448 0.457 17.977 1.00 85.25 179 TYR A CA 1
ATOM 1541 C C . TYR A 1 179 ? -17.116 0.336 19.470 1.00 85.25 179 TYR A C 1
ATOM 1543 O O . TYR A 1 179 ? -16.212 -0.409 19.826 1.00 85.25 179 TYR A O 1
ATOM 1551 N N . LYS A 1 180 ? -17.854 1.028 20.350 1.00 84.88 180 LYS A N 1
ATOM 1552 C CA . LYS A 1 180 ? -17.633 0.948 21.805 1.00 84.88 180 LYS A CA 1
ATOM 1553 C C . LYS A 1 180 ? -17.851 -0.466 22.345 1.00 84.88 180 LYS A C 1
ATOM 1555 O O . LYS A 1 180 ? -17.088 -0.914 23.188 1.00 84.88 180 LYS A O 1
ATOM 1560 N N . ARG A 1 181 ? -18.871 -1.174 21.850 1.00 86.94 181 ARG A N 1
ATOM 1561 C CA . ARG A 1 181 ? -19.122 -2.572 22.232 1.00 86.94 181 ARG A CA 1
ATOM 1562 C C . ARG A 1 181 ? -17.979 -3.491 21.810 1.00 86.94 181 ARG A C 1
ATOM 1564 O O . ARG A 1 181 ? -17.502 -4.256 22.636 1.00 86.94 181 ARG A O 1
ATOM 1571 N N . GLU A 1 182 ? -17.519 -3.376 20.567 1.00 83.50 182 GLU A N 1
ATOM 1572 C CA . GLU A 1 182 ? -16.390 -4.171 20.064 1.00 83.50 182 GLU A CA 1
ATOM 1573 C C . GLU A 1 182 ? -15.080 -3.853 20.792 1.00 83.50 182 GLU A C 1
ATOM 1575 O O . GLU A 1 182 ? -14.305 -4.759 21.082 1.00 83.50 182 GLU A O 1
ATOM 1580 N N . LEU A 1 183 ? -14.843 -2.583 21.135 1.00 82.94 183 LEU A N 1
ATOM 1581 C CA . LEU A 1 183 ? -13.681 -2.182 21.926 1.00 82.94 183 LEU A CA 1
ATOM 1582 C C . LEU A 1 183 ? -13.704 -2.838 23.314 1.00 82.94 183 LEU A C 1
ATOM 1584 O O . LEU A 1 183 ? -12.736 -3.489 23.688 1.00 82.94 183 LEU A O 1
ATOM 1588 N N . ASN A 1 184 ? -14.835 -2.760 24.021 1.00 82.38 184 ASN A N 1
ATOM 1589 C CA . ASN A 1 184 ? -14.988 -3.385 25.337 1.00 82.38 184 ASN A CA 1
ATOM 1590 C C . ASN A 1 184 ? -14.858 -4.919 25.273 1.00 82.38 184 ASN A C 1
ATOM 1592 O O . ASN A 1 184 ? -14.358 -5.539 26.209 1.00 82.38 184 ASN A O 1
ATOM 1596 N N . ASN A 1 185 ? -15.330 -5.550 24.192 1.00 83.00 185 ASN A N 1
ATOM 1597 C CA . ASN A 1 185 ? -15.166 -6.991 23.988 1.00 83.00 185 ASN A CA 1
ATOM 1598 C C . ASN A 1 185 ? -13.692 -7.357 23.786 1.00 83.00 185 ASN A C 1
ATOM 1600 O O . ASN A 1 185 ? -13.222 -8.318 24.385 1.00 83.00 185 ASN A O 1
ATOM 1604 N N . LEU A 1 186 ? -12.957 -6.569 22.996 1.00 75.19 186 LEU A N 1
ATOM 1605 C CA . LEU A 1 186 ? -11.518 -6.742 22.799 1.00 75.19 186 LEU A CA 1
ATOM 1606 C C . LEU A 1 186 ? -10.730 -6.569 24.099 1.00 75.19 186 LEU A C 1
ATOM 1608 O O . LEU A 1 186 ? -9.840 -7.369 24.365 1.00 75.19 186 LEU A O 1
ATOM 1612 N N . GLU A 1 187 ? -11.060 -5.568 24.915 1.00 76.00 187 GLU A N 1
ATOM 1613 C CA . GLU A 1 187 ? -10.434 -5.373 26.230 1.00 76.00 187 GLU A CA 1
ATOM 1614 C C . GLU A 1 187 ? -10.639 -6.607 27.123 1.00 76.00 187 GLU A C 1
ATOM 1616 O O . GLU A 1 187 ? -9.672 -7.148 27.658 1.00 76.00 187 GLU A O 1
ATOM 1621 N N . LYS A 1 188 ? -11.868 -7.139 27.177 1.00 77.94 188 LYS A N 1
ATOM 1622 C CA . LYS A 1 188 ? -12.203 -8.351 27.945 1.00 77.94 188 LYS A CA 1
ATOM 1623 C C . LYS A 1 188 ? -11.557 -9.630 27.416 1.00 77.94 188 LYS A C 1
ATOM 1625 O O . LYS A 1 188 ? -11.169 -10.483 28.208 1.00 77.94 188 LYS A O 1
ATOM 1630 N N . GLU A 1 189 ? -11.481 -9.818 26.098 1.00 72.62 189 GLU A N 1
ATOM 1631 C CA . GLU A 1 189 ? -10.800 -10.983 25.511 1.00 72.62 189 GLU A CA 1
ATOM 1632 C C . GLU A 1 189 ? -9.326 -11.012 25.921 1.00 72.62 189 GLU A C 1
ATOM 1634 O O . GLU A 1 189 ? -8.787 -12.072 26.230 1.00 72.62 189 GLU A O 1
ATOM 1639 N N . ILE A 1 190 ? -8.684 -9.845 25.962 1.00 64.06 190 ILE A N 1
ATOM 1640 C CA . ILE A 1 190 ? -7.260 -9.736 26.271 1.00 64.06 190 ILE A CA 1
ATOM 1641 C C . ILE A 1 190 ? -7.000 -9.837 27.783 1.00 64.06 190 ILE A C 1
ATOM 1643 O O . ILE A 1 190 ? -5.984 -10.400 28.162 1.00 64.06 190 ILE A O 1
ATOM 1647 N N . GLU A 1 191 ? -7.898 -9.362 28.653 1.00 67.69 191 GLU A N 1
ATOM 1648 C CA . GLU A 1 191 ? -7.788 -9.568 30.113 1.00 67.69 191 GLU A CA 1
ATOM 1649 C C . GLU A 1 191 ? -7.868 -11.045 30.534 1.00 67.69 191 GLU A C 1
ATOM 1651 O O . GLU A 1 191 ? -7.326 -11.420 31.571 1.00 67.69 191 GLU A O 1
ATOM 1656 N N . ASN A 1 192 ? -8.533 -11.882 29.735 1.00 57.62 192 ASN A N 1
ATOM 1657 C CA . ASN A 1 192 ? -8.696 -13.313 29.999 1.00 57.62 192 ASN A CA 1
ATOM 1658 C C . ASN A 1 192 ? -7.613 -14.198 29.344 1.00 57.62 192 ASN A C 1
ATOM 1660 O O . ASN A 1 192 ? -7.713 -15.423 29.436 1.00 57.62 192 ASN A O 1
ATOM 1664 N N . THR A 1 193 ? -6.623 -13.607 28.660 1.00 55.28 193 THR A N 1
ATOM 1665 C CA . THR A 1 193 ? -5.518 -14.321 27.986 1.00 55.28 193 THR A CA 1
ATOM 1666 C C . THR A 1 193 ? -4.204 -14.133 28.737 1.00 55.28 193 THR A C 1
ATOM 1668 O O . THR A 1 193 ? -3.451 -15.127 28.847 1.00 55.28 193 THR A O 1
#